Protein AF-A0A124GTG0-F1 (afdb_monomer_lite)

Structure (mmCIF, N/CA/C/O backbone):
data_AF-A0A124GTG0-F1
#
_entry.id   AF-A0A124GTG0-F1
#
loop_
_atom_site.group_PDB
_atom_site.id
_atom_site.type_symbol
_atom_site.label_atom_id
_atom_site.label_alt_id
_atom_site.label_comp_id
_atom_site.label_asym_id
_atom_site.label_entity_id
_atom_site.label_seq_id
_atom_site.pdbx_PDB_ins_code
_atom_site.Cartn_x
_atom_site.Cartn_y
_atom_site.Cartn_z
_atom_site.occupancy
_atom_site.B_iso_or_equiv
_atom_site.auth_seq_id
_atom_site.auth_comp_id
_atom_site.auth_asym_id
_atom_site.auth_atom_id
_atom_site.pdbx_PDB_model_num
ATOM 1 N N . MET A 1 1 ? -17.519 -3.595 3.533 1.00 86.56 1 MET A N 1
ATOM 2 C CA . MET A 1 1 ? -16.579 -2.510 3.177 1.00 86.56 1 MET A CA 1
ATOM 3 C C . MET A 1 1 ? -15.252 -3.029 2.624 1.00 86.56 1 MET A C 1
ATOM 5 O O . MET A 1 1 ? -14.618 -2.280 1.910 1.00 86.56 1 MET A O 1
ATOM 9 N N . THR A 1 2 ? -14.838 -4.274 2.900 1.00 95.25 2 THR A N 1
ATOM 10 C CA . THR A 1 2 ? -13.511 -4.819 2.527 1.00 95.25 2 THR A CA 1
ATOM 11 C C . THR A 1 2 ? -13.528 -5.798 1.346 1.00 95.25 2 THR A C 1
ATOM 13 O O . THR A 1 2 ? -12.495 -6.363 0.996 1.00 95.25 2 THR A O 1
ATOM 16 N N . LEU A 1 3 ? -14.691 -6.026 0.726 1.00 96.75 3 LEU A N 1
ATOM 17 C CA . LEU A 1 3 ? -14.855 -7.013 -0.346 1.00 96.75 3 LEU A CA 1
ATOM 18 C C . LEU A 1 3 ? -13.928 -6.708 -1.531 1.00 96.75 3 LEU A C 1
ATOM 20 O O . LEU A 1 3 ? -13.188 -7.581 -1.974 1.00 96.75 3 LEU A O 1
ATOM 24 N N . GLU A 1 4 ? -13.957 -5.469 -2.013 1.00 97.81 4 GLU A N 1
ATOM 25 C CA . GLU A 1 4 ? -13.182 -5.011 -3.167 1.00 97.81 4 GLU A CA 1
ATOM 26 C C . GLU A 1 4 ? -11.674 -5.065 -2.879 1.00 97.81 4 GLU A C 1
ATOM 28 O O . GLU A 1 4 ? -10.898 -5.511 -3.721 1.00 97.81 4 GLU A O 1
ATOM 33 N N . TYR A 1 5 ? -11.271 -4.738 -1.644 1.00 98.00 5 TYR A N 1
ATOM 34 C CA . TYR A 1 5 ? -9.896 -4.906 -1.169 1.00 98.00 5 TYR A CA 1
ATOM 35 C C . TYR A 1 5 ? -9.425 -6.366 -1.287 1.00 98.00 5 TYR A C 1
ATOM 37 O O . TYR A 1 5 ? -8.396 -6.647 -1.904 1.00 98.00 5 TYR A O 1
ATOM 45 N N . HIS A 1 6 ? -10.193 -7.320 -0.748 1.00 97.94 6 HIS A N 1
ATOM 46 C CA . HIS A 1 6 ? -9.829 -8.737 -0.826 1.00 97.94 6 HIS A CA 1
ATOM 47 C C . HIS A 1 6 ? -9.870 -9.277 -2.260 1.00 97.94 6 HIS A C 1
ATOM 49 O O . HIS A 1 6 ? -9.056 -10.126 -2.624 1.00 97.94 6 HIS A O 1
ATOM 55 N N . LEU A 1 7 ? -10.784 -8.780 -3.093 1.00 97.69 7 LEU A N 1
ATOM 56 C CA . LEU A 1 7 ? -10.855 -9.138 -4.506 1.00 97.69 7 LEU A CA 1
ATOM 57 C C . LEU A 1 7 ? -9.580 -8.683 -5.242 1.00 97.69 7 LEU A C 1
ATOM 59 O O . LEU A 1 7 ? -8.976 -9.483 -5.959 1.00 97.69 7 LEU A O 1
ATOM 63 N N . ALA A 1 8 ? -9.118 -7.451 -5.012 1.00 97.56 8 ALA A N 1
ATOM 64 C CA . ALA A 1 8 ? -7.869 -6.933 -5.574 1.00 97.56 8 ALA A CA 1
ATOM 65 C C . ALA A 1 8 ? -6.637 -7.734 -5.108 1.00 97.56 8 ALA A C 1
ATOM 67 O O . ALA A 1 8 ? -5.774 -8.095 -5.913 1.00 97.56 8 ALA A O 1
ATOM 68 N N . GLU A 1 9 ? -6.579 -8.082 -3.822 1.00 97.19 9 GLU A N 1
ATOM 69 C CA . GLU A 1 9 ? -5.558 -8.959 -3.237 1.00 97.19 9 GLU A CA 1
ATOM 70 C C . GLU A 1 9 ? -5.523 -10.347 -3.902 1.00 97.19 9 GLU A C 1
ATOM 72 O O . GLU A 1 9 ? -4.453 -10.911 -4.157 1.00 97.19 9 GLU A O 1
ATOM 77 N N . LEU A 1 10 ? -6.687 -10.925 -4.198 1.00 96.69 10 LEU A N 1
ATOM 78 C CA . LEU A 1 10 ? -6.775 -12.206 -4.896 1.00 96.69 10 LEU A CA 1
ATOM 79 C C . LEU A 1 10 ? -6.325 -12.085 -6.352 1.00 96.69 10 LEU A C 1
ATOM 81 O O . LEU A 1 10 ? -5.540 -12.920 -6.801 1.00 96.69 10 LEU A O 1
ATOM 85 N N . LEU A 1 11 ? -6.756 -11.041 -7.068 1.00 96.31 11 LEU A N 1
ATOM 86 C CA . LEU A 1 11 ? -6.358 -10.792 -8.458 1.00 96.31 11 LEU A CA 1
ATOM 87 C C . LEU A 1 11 ? -4.840 -10.709 -8.611 1.00 96.31 11 LEU A C 1
ATOM 89 O O . LEU A 1 11 ? -4.279 -11.324 -9.516 1.00 96.31 11 LEU A O 1
ATOM 93 N N . GLN A 1 12 ? -4.157 -10.028 -7.692 1.00 94.38 12 GLN A N 1
ATOM 94 C CA . GLN A 1 12 ? -2.699 -9.915 -7.717 1.00 94.38 12 GLN A CA 1
ATOM 95 C C . GLN A 1 12 ? -1.973 -11.259 -7.636 1.00 94.38 12 GLN A C 1
ATOM 97 O O . GLN A 1 12 ? -0.896 -11.399 -8.220 1.00 94.38 12 GLN A O 1
ATOM 102 N N . ARG A 1 13 ? -2.559 -12.253 -6.961 1.00 94.50 13 ARG A N 1
ATOM 103 C CA . ARG A 1 13 ? -1.982 -13.596 -6.808 1.00 94.50 13 ARG A CA 1
ATOM 104 C C . ARG A 1 13 ? -2.237 -14.501 -8.017 1.00 94.50 13 ARG A C 1
ATOM 106 O O . ARG A 1 13 ? -1.637 -15.571 -8.106 1.00 94.50 13 ARG A O 1
ATOM 113 N N . VAL A 1 14 ? -3.099 -14.098 -8.954 1.00 94.19 14 VAL A N 1
ATOM 114 C CA . VAL A 1 14 ? -3.397 -14.901 -10.146 1.00 94.19 14 VAL A CA 1
ATOM 115 C C . VAL A 1 14 ? -2.248 -14.805 -11.152 1.00 94.19 14 VAL A C 1
ATOM 117 O O . VAL A 1 14 ? -1.875 -13.724 -11.613 1.00 94.19 14 VAL A O 1
ATOM 120 N N . SER A 1 15 ? -1.721 -15.966 -11.542 1.00 92.75 15 SER A N 1
ATOM 121 C CA . SER A 1 15 ? -0.775 -16.089 -12.650 1.00 92.75 15 SER A CA 1
ATOM 122 C C . SER A 1 15 ? -1.543 -16.239 -13.964 1.00 92.75 15 SER A C 1
ATOM 124 O O . SER A 1 15 ? -2.258 -17.221 -14.163 1.00 92.75 15 SER A O 1
ATOM 126 N N . THR A 1 16 ? -1.429 -15.250 -14.851 1.00 91.94 16 THR A N 1
ATOM 127 C CA . THR A 1 16 ? -2.060 -15.261 -16.179 1.00 91.94 16 THR A CA 1
ATOM 128 C C . THR A 1 16 ? -1.073 -14.778 -17.243 1.00 91.94 16 THR A C 1
ATOM 130 O O . THR A 1 16 ? -0.172 -13.998 -16.925 1.00 91.94 16 THR A O 1
ATOM 133 N N . PRO A 1 17 ? -1.227 -15.211 -18.510 1.00 89.56 17 PRO A N 1
ATOM 134 C CA . PRO A 1 17 ? -0.408 -14.698 -19.606 1.00 89.56 17 PRO A CA 1
ATOM 135 C C . PRO A 1 17 ? -0.663 -13.205 -19.864 1.00 89.56 17 PRO A C 1
ATOM 137 O O . PRO A 1 17 ? 0.260 -12.474 -20.217 1.00 89.56 17 PRO A O 1
ATOM 140 N N . ASP A 1 18 ? -1.895 -12.734 -19.647 1.00 92.12 18 ASP A N 1
ATOM 141 C CA . ASP A 1 18 ? -2.258 -11.323 -19.781 1.00 92.12 18 ASP A CA 1
ATOM 142 C C . ASP A 1 18 ? -2.217 -10.598 -18.430 1.00 92.12 18 ASP A C 1
ATOM 144 O O . ASP A 1 18 ? -3.231 -10.149 -17.889 1.00 92.12 18 ASP A O 1
ATOM 148 N N . ARG A 1 19 ? -1.005 -10.495 -17.872 1.00 93.62 19 ARG A N 1
ATOM 149 C CA . ARG A 1 19 ? -0.776 -9.844 -16.576 1.00 93.62 19 ARG A CA 1
ATOM 150 C C . ARG A 1 19 ? -1.292 -8.404 -16.552 1.00 93.62 19 ARG A C 1
ATOM 152 O O . ARG A 1 19 ? -1.880 -8.000 -15.558 1.00 93.62 19 ARG A O 1
ATOM 159 N N . GLU A 1 20 ? -1.135 -7.657 -17.645 1.00 93.44 20 GLU A N 1
ATOM 160 C CA . GLU A 1 20 ? -1.567 -6.256 -17.740 1.00 93.44 20 GLU A CA 1
ATOM 161 C C . GLU A 1 20 ? -3.067 -6.086 -17.451 1.00 93.44 20 GLU A C 1
ATOM 163 O O . GLU A 1 20 ? -3.448 -5.204 -16.682 1.00 93.44 20 GLU A O 1
ATOM 168 N N . ALA A 1 21 ? -3.919 -6.948 -18.017 1.00 94.44 21 ALA A N 1
ATOM 169 C CA . ALA A 1 21 ? -5.360 -6.898 -17.780 1.00 94.44 21 ALA A CA 1
ATOM 170 C C . ALA A 1 21 ? -5.718 -7.181 -16.311 1.00 94.44 21 ALA A C 1
ATOM 172 O O . ALA A 1 21 ? -6.592 -6.524 -15.745 1.00 94.44 21 ALA A O 1
ATOM 173 N N . VAL A 1 22 ? -5.015 -8.123 -15.673 1.00 96.00 22 VAL A N 1
ATOM 174 C CA . VAL A 1 22 ? -5.213 -8.439 -14.250 1.00 96.00 22 VAL A CA 1
ATOM 175 C C . VAL A 1 22 ? -4.795 -7.272 -13.355 1.00 96.00 22 VAL A C 1
ATOM 177 O O . VAL A 1 22 ? -5.522 -6.953 -12.417 1.00 96.00 22 VAL A O 1
ATOM 180 N N . LEU A 1 23 ? -3.678 -6.601 -13.659 1.00 95.19 23 LEU A N 1
ATOM 181 C CA . LEU A 1 23 ? -3.227 -5.421 -12.911 1.00 95.19 23 LEU A CA 1
ATOM 182 C C . LEU A 1 23 ? -4.232 -4.272 -13.002 1.00 95.19 23 LEU A C 1
ATOM 184 O O . LEU A 1 23 ? -4.578 -3.691 -11.979 1.00 95.19 23 LEU A O 1
ATOM 188 N N . LYS A 1 24 ? -4.748 -3.979 -14.204 1.00 95.69 24 LYS A N 1
ATOM 189 C CA . LYS A 1 24 ? -5.781 -2.947 -14.397 1.00 95.69 24 LYS A CA 1
ATOM 190 C C . LYS A 1 24 ? -7.038 -3.255 -13.592 1.00 95.69 24 LYS A C 1
ATOM 192 O O . LYS A 1 24 ? -7.542 -2.390 -12.888 1.00 95.69 24 LYS A O 1
ATOM 197 N N . ARG A 1 25 ? -7.487 -4.511 -13.613 1.00 96.94 25 ARG A N 1
ATOM 198 C CA . ARG A 1 25 ? -8.640 -4.939 -12.818 1.00 96.94 25 ARG A CA 1
ATOM 199 C C . ARG A 1 25 ? -8.382 -4.835 -11.311 1.00 96.94 25 ARG A C 1
ATOM 201 O O . ARG A 1 25 ? -9.277 -4.447 -10.575 1.00 96.94 25 ARG A O 1
ATOM 208 N N . ALA A 1 26 ? -7.180 -5.169 -10.840 1.00 97.31 26 ALA A N 1
ATOM 209 C CA . ALA A 1 26 ? -6.825 -5.004 -9.431 1.00 97.31 26 ALA A CA 1
ATOM 210 C C . ALA A 1 26 ? -6.830 -3.522 -9.012 1.00 97.31 26 ALA A C 1
ATOM 212 O O . ALA A 1 26 ? -7.325 -3.206 -7.933 1.00 97.31 26 ALA A O 1
ATOM 213 N N . LEU A 1 27 ? -6.344 -2.619 -9.876 1.00 96.94 27 LEU A N 1
ATOM 214 C CA . LEU A 1 27 ? -6.416 -1.171 -9.654 1.00 96.94 27 LEU A CA 1
ATOM 215 C C . LEU A 1 27 ? -7.868 -0.687 -9.533 1.00 96.94 27 LEU A C 1
ATOM 217 O O . LEU A 1 27 ? -8.188 -0.010 -8.563 1.00 96.94 27 LEU A O 1
ATOM 221 N N . GLU A 1 28 ? -8.750 -1.088 -10.455 1.00 97.25 28 GLU A N 1
ATOM 222 C CA . GLU A 1 28 ? -10.177 -0.724 -10.416 1.00 97.25 28 GLU A CA 1
ATOM 223 C C . GLU A 1 28 ? -10.863 -1.171 -9.113 1.00 97.25 28 GLU A C 1
ATOM 225 O O . GLU A 1 28 ? -11.720 -0.475 -8.574 1.00 97.25 28 GLU A O 1
ATOM 230 N N . GLU A 1 29 ? -10.509 -2.343 -8.589 1.00 98.12 29 GLU A N 1
ATOM 231 C CA . GLU A 1 29 ? -11.094 -2.867 -7.350 1.00 98.12 29 GLU A CA 1
ATOM 232 C C . GLU A 1 29 ? -10.556 -2.127 -6.115 1.00 98.12 29 GLU A C 1
ATOM 234 O O . GLU A 1 29 ? -11.328 -1.765 -5.226 1.00 98.12 29 GLU A O 1
ATOM 239 N N . TYR A 1 30 ? -9.266 -1.781 -6.088 1.00 98.00 30 TYR A N 1
ATOM 240 C CA . TYR A 1 30 ? -8.736 -0.887 -5.056 1.00 98.00 30 TYR A CA 1
ATOM 241 C C . TYR A 1 30 ? -9.342 0.519 -5.113 1.00 98.00 30 TYR A C 1
ATOM 243 O O . TYR A 1 30 ? -9.610 1.112 -4.069 1.00 98.00 30 TYR A O 1
ATOM 251 N N . GLU A 1 31 ? -9.614 1.042 -6.305 1.00 96.94 31 GLU A N 1
ATOM 252 C CA . GLU A 1 31 ? -10.288 2.327 -6.480 1.00 96.94 31 GLU A CA 1
ATOM 253 C C . GLU A 1 31 ? -11.712 2.288 -5.911 1.00 96.94 31 GLU A C 1
ATOM 255 O O . GLU A 1 31 ? -12.074 3.146 -5.107 1.00 96.94 31 GLU A O 1
ATOM 260 N N . LYS A 1 32 ? -12.497 1.250 -6.233 1.00 97.88 32 LYS A N 1
ATOM 261 C CA . LYS A 1 32 ? -13.836 1.044 -5.648 1.00 97.88 32 LYS A CA 1
ATOM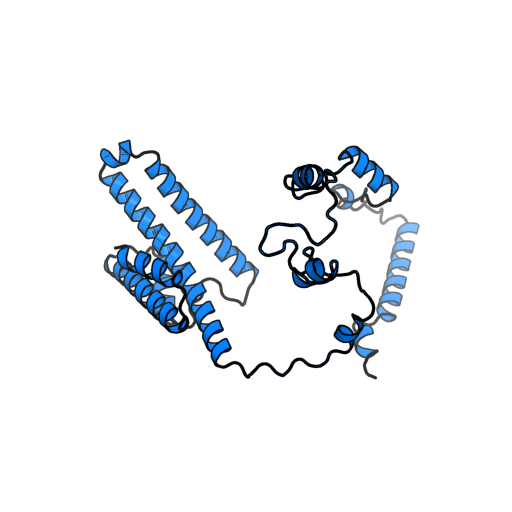 262 C C . LYS A 1 32 ? -13.794 0.946 -4.126 1.00 97.88 32 LYS A C 1
ATOM 264 O O . LYS A 1 32 ? -14.678 1.484 -3.458 1.00 97.88 32 LYS A O 1
ATOM 269 N N . TYR A 1 33 ? -12.782 0.272 -3.578 1.00 98.31 33 TYR A N 1
ATOM 270 C CA . TYR A 1 33 ? -12.574 0.193 -2.135 1.00 98.31 33 TYR A CA 1
ATOM 271 C C . TYR A 1 33 ? -12.358 1.584 -1.519 1.00 98.31 33 TYR A C 1
ATOM 273 O O . TYR A 1 33 ? -13.064 1.948 -0.578 1.00 98.31 33 TYR A O 1
ATOM 281 N N . LEU A 1 34 ? -11.438 2.381 -2.072 1.00 98.00 34 LEU A N 1
ATOM 282 C CA . LEU A 1 34 ? -11.129 3.720 -1.562 1.00 98.00 34 LEU A CA 1
ATOM 283 C C . LEU A 1 34 ? -12.290 4.706 -1.742 1.00 98.00 34 LEU A C 1
ATOM 285 O O . LEU A 1 34 ? -12.598 5.433 -0.800 1.00 98.00 34 LEU A O 1
ATOM 289 N N . MET A 1 35 ? -12.979 4.684 -2.889 1.00 97.12 35 MET A N 1
ATOM 290 C CA . MET A 1 35 ? -14.188 5.488 -3.115 1.00 97.12 35 MET A CA 1
ATOM 291 C C . MET A 1 35 ? -15.244 5.198 -2.052 1.00 97.12 35 MET A C 1
ATOM 293 O O . MET A 1 35 ? -15.768 6.117 -1.429 1.00 97.12 35 MET A O 1
ATOM 297 N N . ARG A 1 36 ? -15.502 3.916 -1.770 1.00 97.50 36 ARG A N 1
ATOM 298 C CA . ARG A 1 36 ? -16.459 3.527 -0.733 1.00 97.50 36 ARG A CA 1
ATOM 299 C C . ARG A 1 36 ? -16.024 4.000 0.657 1.00 97.50 36 ARG A C 1
ATOM 301 O O . ARG A 1 36 ? -16.870 4.337 1.475 1.00 97.50 36 ARG A O 1
ATOM 308 N N . LEU A 1 37 ? -14.731 4.027 0.970 1.00 97.31 37 LEU A N 1
ATOM 309 C CA . LEU A 1 37 ? -14.274 4.584 2.246 1.00 97.31 37 LEU A CA 1
ATOM 310 C C . LEU A 1 37 ? -14.423 6.107 2.321 1.00 97.31 37 LEU A C 1
ATOM 312 O O . LEU A 1 37 ? -14.773 6.614 3.388 1.00 97.31 37 LEU A O 1
ATOM 316 N N . ASP A 1 38 ? -14.186 6.826 1.222 1.00 96.94 38 ASP A N 1
ATOM 317 C CA . ASP A 1 38 ? -14.375 8.280 1.159 1.00 96.94 38 ASP A CA 1
ATOM 318 C C . ASP A 1 38 ? -15.858 8.665 1.283 1.00 96.94 38 ASP A C 1
ATOM 320 O O . ASP A 1 38 ? -16.196 9.539 2.078 1.00 96.94 38 ASP A O 1
ATOM 324 N N . GLU A 1 39 ? -16.757 7.942 0.604 1.00 96.81 39 GLU A N 1
ATOM 325 C CA . GLU A 1 39 ? -18.216 8.129 0.696 1.00 96.81 39 GLU A CA 1
ATOM 326 C C . GLU A 1 39 ? -18.732 8.032 2.140 1.00 96.81 39 GLU A C 1
ATOM 328 O O . GLU A 1 39 ? -19.619 8.782 2.549 1.00 96.81 39 GLU A O 1
ATOM 333 N N . TYR A 1 40 ? -18.154 7.126 2.930 1.00 96.31 40 TYR A N 1
ATOM 334 C CA . TYR A 1 40 ? -18.494 6.938 4.342 1.00 96.31 40 TYR A CA 1
ATOM 335 C C . TYR A 1 40 ? -17.654 7.800 5.297 1.00 96.31 40 TYR A C 1
ATOM 337 O O . TYR A 1 40 ? -17.799 7.670 6.514 1.00 96.31 40 TYR A O 1
ATOM 345 N N . LEU A 1 41 ? -16.791 8.679 4.773 1.00 96.19 41 LEU A N 1
ATOM 346 C CA . LEU A 1 41 ? -15.901 9.557 5.540 1.00 96.19 41 LEU A CA 1
ATOM 347 C C . LEU A 1 41 ? -14.983 8.788 6.508 1.00 96.19 41 LEU A C 1
ATOM 349 O O . LEU A 1 41 ? -14.692 9.248 7.613 1.00 96.19 41 LEU A O 1
ATOM 353 N N . LEU A 1 42 ? -14.539 7.599 6.094 1.00 95.81 42 LEU A N 1
ATOM 354 C CA . LEU A 1 42 ? -13.678 6.713 6.885 1.00 95.81 42 LEU A CA 1
ATOM 355 C C . LEU A 1 42 ? -12.185 6.898 6.585 1.00 95.81 42 LEU A C 1
ATOM 357 O O . LEU A 1 42 ? -11.350 6.368 7.319 1.00 95.81 42 LEU A O 1
ATOM 361 N N . LEU A 1 43 ? -11.835 7.648 5.536 1.00 95.88 43 LEU A N 1
ATOM 362 C CA . LEU A 1 43 ? -10.447 7.991 5.238 1.00 95.88 43 LEU A CA 1
ATOM 363 C C . LEU A 1 43 ? -9.911 9.006 6.252 1.00 95.88 43 LEU A C 1
ATOM 365 O O . LEU A 1 43 ? -10.542 10.026 6.539 1.00 95.88 43 LEU A O 1
ATOM 369 N N . SER A 1 44 ? -8.705 8.753 6.766 1.00 93.88 44 SER A N 1
ATOM 370 C CA . SER A 1 44 ? -8.002 9.732 7.594 1.00 93.88 44 SER A CA 1
ATOM 371 C C . SER A 1 44 ? -7.651 10.980 6.774 1.00 93.88 44 SER A C 1
ATOM 373 O O . SER A 1 44 ? -7.578 10.942 5.547 1.00 93.88 44 SER A O 1
ATOM 375 N N . GLY A 1 45 ? -7.369 12.108 7.433 1.00 93.12 45 GLY A N 1
ATOM 376 C CA . GLY A 1 45 ? -6.988 13.334 6.719 1.00 93.12 45 GLY A CA 1
ATOM 377 C C . GLY A 1 45 ? -5.711 13.192 5.874 1.00 93.12 45 GLY A C 1
ATOM 378 O O . GLY A 1 45 ? -5.561 13.891 4.873 1.00 93.12 45 GLY A O 1
ATOM 379 N N . GLY A 1 46 ? -4.798 12.292 6.258 1.00 92.94 46 GLY A N 1
ATOM 380 C CA . GLY A 1 46 ? -3.619 11.949 5.459 1.00 92.94 46 GLY A CA 1
ATOM 381 C C . GLY A 1 46 ? -3.983 11.079 4.258 1.00 92.94 46 GLY A C 1
ATOM 382 O O . GLY A 1 46 ? -3.597 11.393 3.135 1.00 92.94 46 GLY A O 1
ATOM 383 N N . ASP A 1 47 ? -4.786 10.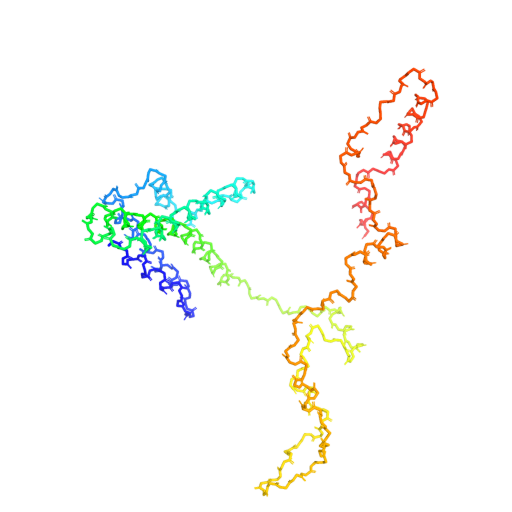041 4.484 1.00 95.31 47 ASP A N 1
ATOM 384 C CA . ASP A 1 47 ? -5.219 9.108 3.439 1.00 95.31 47 ASP A CA 1
ATOM 385 C C . ASP A 1 47 ? -6.099 9.778 2.387 1.00 95.31 47 ASP A C 1
ATOM 387 O O . ASP A 1 47 ? -5.955 9.511 1.198 1.00 95.31 47 ASP A O 1
ATOM 391 N N . LYS A 1 48 ? -6.945 10.723 2.799 1.00 96.50 48 LYS A N 1
ATOM 392 C CA . LYS A 1 48 ? -7.764 11.508 1.879 1.00 96.50 48 LYS A CA 1
ATOM 393 C C . LYS A 1 48 ? -6.913 12.323 0.905 1.00 96.50 48 LYS A C 1
ATOM 395 O O . LYS A 1 48 ? -7.182 12.319 -0.288 1.00 96.50 48 LYS A O 1
ATOM 400 N N . LYS A 1 49 ? -5.834 12.952 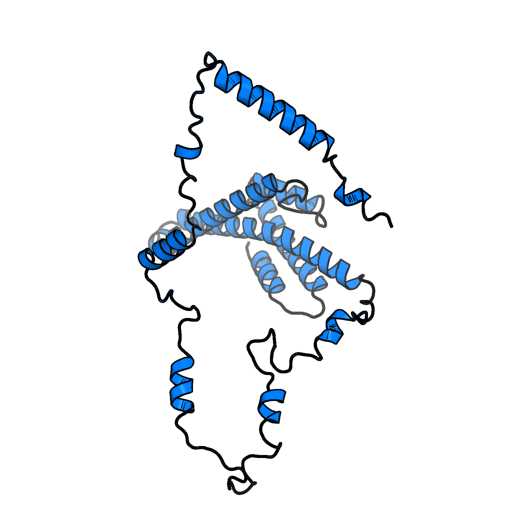1.382 1.00 96.12 49 LYS A N 1
ATOM 401 C CA . LYS A 1 49 ? -4.900 13.686 0.509 1.00 96.12 49 LYS A CA 1
ATOM 402 C C . LYS A 1 49 ? -4.211 12.765 -0.493 1.00 96.12 49 LYS A C 1
ATOM 404 O O . LYS A 1 49 ? -4.017 13.152 -1.639 1.00 96.12 49 LYS A O 1
ATOM 409 N N . LEU A 1 50 ? -3.836 11.555 -0.077 1.00 95.75 50 LEU A N 1
ATOM 410 C CA . LEU A 1 50 ? -3.261 10.562 -0.991 1.00 95.75 50 LEU A CA 1
ATOM 411 C C . LEU A 1 50 ? -4.285 10.107 -2.023 1.00 95.75 50 LEU A C 1
ATOM 413 O O . LEU A 1 50 ? -3.940 9.947 -3.188 1.00 95.75 50 LEU A O 1
ATOM 417 N N . PHE A 1 51 ? -5.533 9.911 -1.599 1.00 97.25 51 PHE A N 1
ATOM 418 C CA . PHE A 1 51 ? -6.618 9.537 -2.490 1.00 97.25 51 PHE A CA 1
ATOM 419 C C . PHE A 1 51 ? -6.897 10.636 -3.520 1.00 97.25 51 PHE A C 1
ATOM 421 O O . PHE A 1 51 ? -6.966 10.347 -4.708 1.00 97.25 51 PHE A O 1
ATOM 428 N N . GLU A 1 52 ? -6.936 11.903 -3.105 1.00 96.62 52 GLU A N 1
ATOM 429 C CA . GLU A 1 52 ? -7.049 13.057 -4.005 1.00 96.62 52 GLU A CA 1
ATOM 430 C C . GLU A 1 52 ? -5.867 13.139 -4.989 1.00 96.62 52 GLU A C 1
ATOM 432 O O . GLU A 1 52 ? -6.065 13.368 -6.182 1.00 96.62 52 GLU A O 1
ATOM 437 N N . GLN A 1 53 ? -4.636 12.901 -4.520 1.00 95.75 53 GLN A N 1
ATOM 438 C CA . GLN A 1 53 ? -3.447 12.841 -5.382 1.00 95.75 53 GLN A CA 1
ATOM 439 C C . GLN A 1 53 ? -3.524 11.698 -6.399 1.00 95.75 53 GLN A C 1
ATOM 441 O O . GLN A 1 53 ? -3.167 11.888 -7.563 1.00 95.75 53 GLN A O 1
ATOM 446 N N . TYR A 1 54 ? -3.995 10.527 -5.966 1.00 96.31 54 TYR A N 1
ATOM 447 C CA . TYR A 1 54 ? -4.213 9.373 -6.829 1.00 96.31 54 TYR A CA 1
ATOM 448 C C . TYR A 1 54 ? -5.280 9.671 -7.887 1.00 96.31 54 TYR A C 1
ATOM 450 O O . TYR A 1 54 ? -5.010 9.504 -9.070 1.00 96.31 54 TYR A O 1
ATOM 458 N N . MET A 1 55 ? -6.440 10.199 -7.488 1.00 95.75 55 MET A N 1
ATOM 459 C CA . MET A 1 55 ? -7.529 10.586 -8.393 1.00 95.75 55 MET A CA 1
ATOM 460 C C . MET A 1 55 ? -7.108 11.653 -9.407 1.00 95.75 55 MET A C 1
ATOM 462 O O . MET A 1 55 ? -7.548 11.620 -10.554 1.00 95.75 55 MET A O 1
ATOM 466 N N . ALA A 1 56 ? -6.232 12.581 -9.015 1.00 96.06 56 ALA A N 1
ATOM 467 C CA . ALA A 1 56 ? -5.710 13.588 -9.929 1.00 96.06 56 ALA A CA 1
ATOM 468 C C . ALA A 1 56 ? -4.814 12.982 -11.021 1.00 96.06 56 ALA A C 1
ATOM 470 O O . ALA A 1 56 ? -4.888 13.414 -12.169 1.00 96.06 56 ALA A O 1
ATOM 471 N N . ASN A 1 57 ? -3.963 12.003 -10.682 1.00 94.38 57 ASN A N 1
ATOM 472 C CA . ASN A 1 57 ? -3.056 11.359 -11.638 1.00 94.38 57 ASN A CA 1
ATOM 473 C C . ASN A 1 57 ? -2.874 9.851 -11.351 1.00 94.38 57 ASN A C 1
ATOM 475 O O . ASN A 1 57 ? -1.830 9.447 -10.823 1.00 94.38 57 ASN A O 1
ATOM 479 N N . PRO A 1 58 ? -3.826 8.988 -11.758 1.00 93.38 58 PRO A N 1
ATOM 480 C CA . PRO A 1 58 ? -3.793 7.565 -11.407 1.00 93.38 58 PRO A CA 1
ATOM 481 C C . PRO A 1 58 ? -2.597 6.808 -11.995 1.00 93.38 58 PRO A C 1
ATOM 483 O O . PRO A 1 58 ? -2.107 5.854 -11.403 1.00 93.38 58 PRO A O 1
ATOM 486 N N . THR A 1 59 ? -2.098 7.228 -13.160 1.00 92.12 59 THR A N 1
ATOM 487 C CA . THR A 1 59 ? -1.013 6.538 -13.880 1.00 92.12 59 THR A CA 1
ATOM 488 C C . THR A 1 59 ? 0.386 6.882 -13.379 1.00 92.12 59 THR A C 1
ATOM 490 O O . THR A 1 59 ? 1.341 6.204 -13.744 1.00 92.12 59 THR A O 1
ATOM 493 N N . SER A 1 60 ? 0.532 7.954 -12.599 1.00 92.38 60 SER A N 1
ATOM 494 C CA . SER A 1 60 ? 1.822 8.428 -12.080 1.00 92.38 60 SER A CA 1
ATOM 495 C C . SER A 1 60 ? 1.827 8.568 -10.562 1.00 92.38 60 SER A C 1
ATOM 497 O O . SER A 1 60 ? 2.715 9.220 -10.010 1.00 92.38 60 SER A O 1
ATOM 499 N N . PHE A 1 61 ? 0.821 8.014 -9.884 1.00 9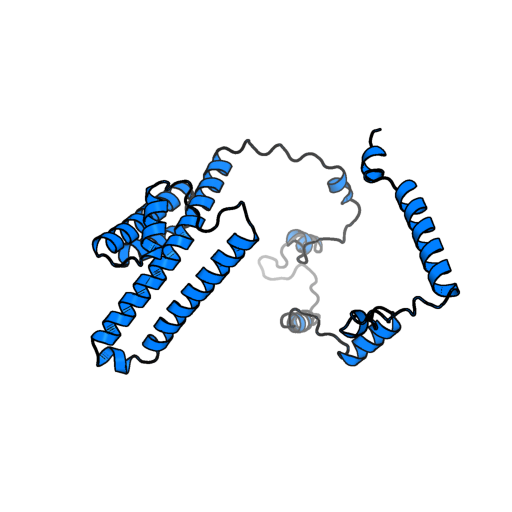4.75 61 PHE A N 1
ATOM 500 C CA . PHE A 1 61 ? 0.771 8.028 -8.434 1.00 94.75 61 PHE A CA 1
ATOM 501 C C . PHE A 1 61 ? 1.974 7.278 -7.867 1.00 94.75 61 PHE A C 1
ATOM 503 O O . PHE A 1 61 ? 2.320 6.185 -8.314 1.00 94.75 61 PHE A O 1
ATOM 510 N N . THR A 1 62 ? 2.611 7.887 -6.874 1.00 92.88 62 THR A N 1
ATOM 511 C CA . THR A 1 62 ? 3.677 7.255 -6.114 1.00 92.88 62 THR A CA 1
ATOM 512 C C . THR A 1 62 ? 3.656 7.755 -4.685 1.00 92.88 62 THR A C 1
ATOM 514 O O . THR A 1 62 ? 3.411 8.934 -4.426 1.00 92.88 62 THR A O 1
ATOM 517 N N . LEU A 1 63 ? 3.941 6.858 -3.745 1.00 92.12 63 LEU A N 1
ATOM 518 C CA . LEU A 1 63 ? 4.045 7.218 -2.337 1.00 92.12 63 LEU A CA 1
ATOM 519 C C . LEU A 1 63 ? 5.360 7.924 -2.012 1.00 92.12 63 LEU A C 1
ATOM 521 O O . LEU A 1 63 ? 5.418 8.703 -1.064 1.00 92.12 63 LEU A O 1
ATOM 525 N N . ALA A 1 64 ? 6.425 7.626 -2.758 1.00 88.44 64 ALA A N 1
ATOM 526 C CA . ALA A 1 64 ? 7.776 8.050 -2.425 1.00 88.44 64 ALA A CA 1
ATOM 527 C C . ALA A 1 64 ? 8.510 8.539 -3.690 1.00 88.44 64 ALA A C 1
ATOM 529 O O . ALA A 1 64 ? 9.078 7.714 -4.419 1.00 88.44 64 ALA A O 1
ATOM 530 N N . PRO A 1 65 ? 8.540 9.863 -3.951 1.00 83.75 65 PRO A N 1
ATOM 531 C CA . PRO A 1 65 ? 9.067 10.419 -5.196 1.00 83.75 65 PRO A CA 1
ATOM 532 C C . PRO A 1 65 ? 10.538 10.053 -5.397 1.00 83.75 65 PRO A C 1
ATOM 534 O O . PRO A 1 65 ? 11.328 10.089 -4.459 1.00 83.75 65 PRO A O 1
ATOM 537 N N . ALA A 1 66 ? 10.931 9.724 -6.629 1.00 82.31 66 ALA A N 1
ATOM 538 C CA . ALA A 1 66 ? 12.259 9.181 -6.936 1.00 82.31 66 ALA A CA 1
ATOM 539 C C . ALA A 1 66 ? 13.433 10.158 -6.709 1.00 82.31 66 ALA A C 1
ATOM 541 O O . ALA A 1 66 ? 14.577 9.711 -6.652 1.00 82.31 66 ALA A O 1
ATOM 542 N N . ASN A 1 67 ? 13.154 11.456 -6.565 1.00 88.00 67 ASN A N 1
ATOM 543 C CA . ASN A 1 67 ? 14.153 12.526 -6.618 1.00 88.00 67 ASN A CA 1
ATOM 544 C C . ASN A 1 67 ? 15.032 12.636 -5.361 1.00 88.00 67 ASN A C 1
ATOM 546 O O . ASN A 1 67 ? 16.141 13.151 -5.460 1.00 88.00 67 ASN A O 1
ATOM 550 N N . ASP A 1 68 ? 14.567 12.159 -4.202 1.00 91.50 68 ASP A N 1
ATOM 551 C CA . ASP A 1 68 ? 15.313 12.248 -2.941 1.00 91.50 68 ASP A CA 1
ATOM 552 C C . ASP A 1 68 ? 15.317 10.911 -2.189 1.00 91.50 68 ASP A C 1
ATOM 554 O O . ASP A 1 68 ? 14.296 10.436 -1.691 1.00 91.50 68 ASP A O 1
ATOM 558 N N . ALA A 1 69 ? 16.493 10.293 -2.082 1.00 91.88 69 ALA A N 1
ATOM 559 C CA . ALA A 1 69 ? 16.658 9.018 -1.395 1.00 91.88 69 ALA A CA 1
ATOM 560 C C . ALA A 1 69 ? 16.401 9.107 0.120 1.00 91.88 69 ALA A C 1
ATOM 562 O O . ALA A 1 69 ? 15.892 8.139 0.696 1.00 91.88 69 ALA A O 1
ATOM 563 N N . ALA A 1 70 ? 16.727 10.237 0.760 1.00 92.56 70 ALA A N 1
ATOM 564 C CA . ALA A 1 70 ? 16.526 10.423 2.195 1.00 92.56 70 ALA A CA 1
ATOM 565 C C . ALA A 1 70 ? 15.030 10.517 2.512 1.00 92.56 70 ALA A C 1
ATOM 567 O O . ALA A 1 70 ? 14.521 9.688 3.270 1.00 92.56 70 ALA A O 1
ATOM 568 N N . ALA A 1 71 ? 14.304 11.408 1.827 1.00 90.88 71 ALA A N 1
ATOM 569 C CA . ALA A 1 71 ? 12.853 11.522 1.967 1.00 90.88 71 ALA A CA 1
ATOM 570 C 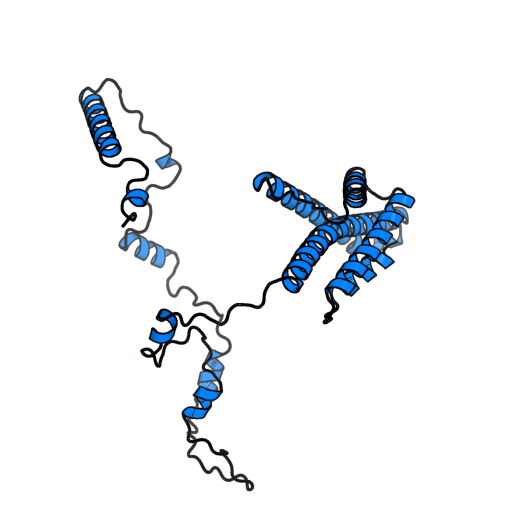C . ALA A 1 71 ? 12.130 10.200 1.660 1.00 90.88 71 ALA A C 1
ATOM 572 O O . ALA A 1 71 ? 11.237 9.787 2.399 1.00 90.88 71 ALA A O 1
ATOM 573 N N . ARG A 1 72 ? 12.542 9.461 0.618 1.00 90.38 72 ARG A N 1
ATOM 574 C CA . ARG A 1 72 ? 11.961 8.137 0.313 1.00 90.38 72 ARG A CA 1
ATOM 575 C C . ARG A 1 72 ? 12.149 7.142 1.450 1.00 90.38 72 ARG A C 1
ATOM 577 O O . ARG A 1 72 ? 11.238 6.365 1.742 1.00 90.38 72 ARG A O 1
ATOM 584 N N . ARG A 1 73 ? 13.336 7.120 2.062 1.00 92.75 73 ARG A N 1
ATOM 585 C CA . ARG A 1 73 ? 13.610 6.246 3.204 1.00 92.75 73 ARG A CA 1
ATOM 586 C C . ARG A 1 73 ? 12.730 6.630 4.385 1.00 92.75 73 ARG A C 1
ATOM 588 O O . ARG A 1 73 ? 12.150 5.738 4.993 1.00 92.75 73 ARG A O 1
ATOM 595 N N . GLU A 1 74 ? 12.614 7.916 4.685 1.00 94.25 74 GLU A N 1
ATOM 596 C CA . GLU A 1 74 ? 11.778 8.407 5.780 1.00 94.25 74 GLU A CA 1
ATOM 597 C C . GLU A 1 74 ? 10.311 8.030 5.581 1.00 94.25 74 GLU A C 1
ATOM 599 O O . GLU A 1 74 ? 9.740 7.411 6.474 1.00 94.25 74 GLU A O 1
ATOM 604 N N . ILE A 1 75 ? 9.747 8.264 4.390 1.00 92.38 75 ILE A N 1
ATOM 605 C CA . ILE A 1 75 ? 8.373 7.863 4.045 1.00 92.38 75 ILE A CA 1
ATOM 606 C C . ILE A 1 75 ? 8.177 6.353 4.230 1.00 92.38 75 ILE A C 1
ATOM 608 O O . ILE A 1 75 ? 7.181 5.911 4.795 1.00 92.38 75 ILE A O 1
ATOM 612 N N . LYS A 1 76 ? 9.128 5.524 3.788 1.00 92.06 76 LYS A N 1
ATOM 613 C CA . LYS A 1 76 ? 9.031 4.069 3.988 1.00 92.06 76 LYS A CA 1
ATOM 614 C C . LYS A 1 76 ? 9.089 3.684 5.463 1.00 92.06 76 LYS A C 1
ATOM 616 O O . LYS A 1 76 ? 8.370 2.783 5.885 1.00 92.06 76 LYS A O 1
ATOM 621 N N . VAL A 1 77 ? 9.940 4.344 6.247 1.00 95.38 77 VAL A N 1
ATOM 622 C CA . VAL A 1 77 ? 10.074 4.080 7.684 1.00 95.38 77 VAL A CA 1
ATOM 623 C C . VAL A 1 77 ? 8.813 4.497 8.435 1.00 95.38 77 VAL A C 1
ATOM 625 O O . VAL A 1 77 ? 8.365 3.739 9.293 1.00 95.38 77 VAL A O 1
ATOM 628 N N . THR A 1 78 ? 8.232 5.659 8.132 1.00 94.12 78 THR A N 1
ATOM 629 C CA . THR A 1 78 ? 6.988 6.112 8.771 1.00 94.12 78 THR A CA 1
ATOM 630 C C . THR A 1 78 ? 5.844 5.161 8.452 1.00 94.12 78 THR A C 1
ATOM 632 O O . THR A 1 78 ? 5.239 4.630 9.377 1.00 94.12 78 THR A O 1
ATOM 635 N N . ARG A 1 79 ? 5.650 4.818 7.175 1.00 93.38 79 ARG A N 1
ATOM 636 C CA . ARG A 1 79 ? 4.647 3.834 6.736 1.00 93.38 79 ARG A CA 1
ATOM 637 C C . ARG A 1 79 ? 4.825 2.475 7.400 1.00 93.38 79 ARG A C 1
ATOM 639 O O . ARG A 1 79 ? 3.875 1.884 7.895 1.00 93.38 79 ARG A O 1
ATOM 646 N N . PHE A 1 80 ? 6.057 1.978 7.469 1.00 95.50 80 PHE A N 1
ATOM 647 C CA . PHE A 1 80 ? 6.331 0.712 8.144 1.00 95.50 80 PHE A CA 1
ATOM 648 C C . PHE A 1 80 ? 5.979 0.762 9.639 1.00 95.50 80 PHE A C 1
ATOM 650 O O . PHE A 1 80 ? 5.458 -0.210 10.185 1.00 95.50 80 PHE A O 1
ATOM 657 N N . ARG A 1 81 ? 6.251 1.887 10.315 1.00 96.94 81 ARG A N 1
ATOM 658 C CA . ARG A 1 81 ? 5.875 2.084 11.723 1.00 96.94 81 ARG A CA 1
ATOM 659 C C . ARG A 1 81 ? 4.358 2.141 11.899 1.00 96.94 81 ARG A C 1
ATOM 661 O O . ARG A 1 81 ? 3.860 1.462 12.790 1.00 96.94 81 ARG A O 1
ATOM 668 N N . GLU A 1 82 ? 3.653 2.881 11.046 1.00 93.81 82 GLU A N 1
ATOM 669 C CA . GLU A 1 82 ? 2.184 2.963 11.037 1.00 93.81 82 GLU A CA 1
ATOM 670 C C . GLU A 1 82 ? 1.555 1.577 10.845 1.00 93.81 82 GLU A C 1
ATOM 672 O O . GLU A 1 82 ? 0.716 1.150 11.636 1.00 93.81 82 GLU A O 1
ATOM 677 N N . GLU A 1 83 ? 2.022 0.817 9.851 1.00 95.50 83 GLU A N 1
ATOM 678 C CA . GLU A 1 83 ? 1.545 -0.546 9.604 1.00 95.50 83 GLU A CA 1
ATOM 679 C C . GLU A 1 83 ? 1.804 -1.470 10.795 1.00 95.50 83 GLU A C 1
ATOM 681 O O . GLU A 1 83 ? 0.946 -2.273 11.169 1.00 95.50 83 GLU A O 1
ATOM 686 N N . LYS A 1 84 ? 2.990 -1.362 11.405 1.00 97.00 84 LYS A N 1
ATOM 687 C CA . LYS A 1 84 ? 3.349 -2.146 12.586 1.00 97.00 84 LYS A CA 1
ATOM 688 C C . LYS A 1 84 ? 2.430 -1.822 13.761 1.00 97.00 84 LYS A C 1
ATOM 690 O O . LYS A 1 84 ? 1.977 -2.746 14.428 1.00 97.00 84 LYS A O 1
ATOM 695 N N . GLU A 1 85 ? 2.144 -0.547 14.005 1.00 95.56 85 GLU A N 1
ATOM 696 C CA . GLU A 1 85 ? 1.240 -0.117 15.073 1.00 95.56 85 GLU A CA 1
ATOM 697 C C . GLU A 1 85 ? -0.184 -0.646 14.848 1.00 95.56 85 GLU A C 1
ATOM 699 O O . GLU A 1 85 ? -0.799 -1.178 15.772 1.00 95.56 85 GLU A O 1
ATOM 704 N N . LEU A 1 86 ? -0.696 -0.569 13.617 1.00 94.81 86 LEU A N 1
ATOM 705 C CA . LEU A 1 86 ? -2.018 -1.096 13.266 1.00 94.81 86 LEU A CA 1
ATOM 706 C C . LEU A 1 86 ? -2.101 -2.613 13.471 1.00 94.81 86 LEU A C 1
ATOM 708 O O . LEU A 1 86 ? -3.054 -3.103 14.076 1.00 94.81 86 LEU A O 1
ATOM 712 N N . LYS A 1 87 ? -1.073 -3.360 13.048 1.00 95.75 87 LYS A N 1
ATOM 713 C CA . LYS A 1 87 ? -0.996 -4.810 13.287 1.00 95.75 87 LYS A CA 1
ATOM 714 C C . LYS A 1 87 ? -0.940 -5.146 14.775 1.00 95.75 87 LYS A C 1
ATOM 716 O O . LYS A 1 87 ? -1.639 -6.055 15.204 1.00 95.75 87 LYS A O 1
ATOM 721 N N . GLN A 1 88 ? -0.171 -4.395 15.565 1.00 95.62 88 GLN A N 1
ATOM 722 C CA . GLN A 1 88 ? -0.113 -4.578 17.019 1.00 95.62 88 GLN A CA 1
ATOM 723 C C . GLN A 1 88 ? -1.465 -4.315 17.692 1.00 95.62 88 GLN A C 1
ATOM 725 O O . GLN A 1 88 ? -1.853 -5.059 18.591 1.00 95.62 88 GLN A O 1
ATOM 730 N N . LYS A 1 89 ? -2.211 -3.294 17.248 1.00 92.31 89 LYS A N 1
ATOM 731 C CA . LYS A 1 89 ? -3.573 -3.028 17.743 1.00 92.31 89 LYS A CA 1
ATOM 732 C C . LYS A 1 89 ? -4.517 -4.191 17.441 1.00 92.31 89 LYS A C 1
ATOM 734 O O . LYS A 1 89 ? -5.237 -4.629 18.332 1.00 92.31 89 LYS A O 1
ATOM 739 N N . LEU A 1 90 ? -4.492 -4.716 16.215 1.00 93.44 90 LEU A N 1
ATOM 740 C CA . LEU A 1 90 ? -5.306 -5.877 15.841 1.00 93.44 90 LEU A CA 1
ATOM 741 C C . LEU A 1 90 ? -4.919 -7.131 16.629 1.00 93.44 90 LEU A C 1
ATOM 743 O O . LEU A 1 90 ? -5.795 -7.859 17.087 1.00 93.44 90 LEU A O 1
ATOM 747 N N . GLU A 1 91 ? -3.622 -7.354 16.842 1.00 93.88 91 GLU A N 1
ATOM 748 C CA . GLU A 1 91 ? -3.128 -8.469 17.648 1.00 93.88 91 GLU A CA 1
ATOM 749 C C . GLU A 1 91 ? -3.630 -8.374 19.097 1.00 93.88 91 GLU A C 1
ATOM 751 O O . GLU A 1 91 ? -4.163 -9.351 19.623 1.00 93.88 91 GLU A O 1
ATOM 756 N N . TYR A 1 92 ? -3.562 -7.190 19.712 1.00 90.94 92 TYR A N 1
ATOM 757 C CA . TYR A 1 92 ? -4.099 -6.950 21.054 1.00 90.94 92 TYR A CA 1
ATOM 758 C C . TYR A 1 92 ? -5.589 -7.302 21.158 1.00 90.94 92 TYR A C 1
ATOM 760 O O . TYR A 1 92 ? -5.999 -8.004 22.082 1.00 90.94 92 TYR A O 1
ATOM 768 N N . PHE A 1 93 ? -6.404 -6.852 20.202 1.00 87.88 93 PHE A N 1
ATOM 769 C CA . PHE A 1 93 ? -7.827 -7.181 20.203 1.00 87.88 93 PHE A CA 1
ATOM 770 C C . PHE A 1 93 ? -8.074 -8.676 19.965 1.00 87.88 93 PHE A C 1
ATOM 772 O O . PHE A 1 93 ? -8.932 -9.252 20.628 1.00 87.88 93 PHE A O 1
ATOM 779 N N . SER A 1 94 ? -7.287 -9.325 19.099 1.00 86.88 94 SER A N 1
ATOM 780 C CA . SER A 1 94 ? -7.397 -10.770 18.852 1.00 86.88 94 SER A CA 1
ATOM 781 C C . SER A 1 94 ? -7.093 -11.616 20.095 1.00 86.88 94 SER A C 1
ATOM 783 O O . SER A 1 94 ? -7.738 -12.634 20.319 1.00 86.88 94 SER A O 1
ATOM 785 N N . GLN A 1 95 ? -6.154 -11.177 20.941 1.00 90.88 95 GLN A N 1
ATOM 786 C CA . GLN A 1 95 ? -5.820 -11.852 22.201 1.00 90.88 95 GLN A CA 1
ATOM 787 C C . GLN A 1 95 ? -6.884 -11.621 23.284 1.00 90.88 95 GLN A C 1
ATOM 789 O O . GLN A 1 95 ? -7.045 -12.439 24.190 1.00 90.88 95 GLN A O 1
ATOM 794 N N . ASN A 1 96 ? -7.643 -10.530 23.173 1.00 90.81 96 ASN A N 1
ATOM 795 C CA . ASN A 1 96 ? -8.631 -10.101 24.155 1.00 90.81 96 ASN A CA 1
ATOM 796 C C . ASN A 1 96 ? -10.070 -10.363 23.674 1.00 90.81 96 ASN A C 1
ATOM 798 O O . ASN A 1 96 ? -10.965 -9.546 23.895 1.00 90.81 96 ASN A O 1
ATOM 802 N N . GLU A 1 97 ? -10.315 -11.524 23.058 1.00 88.19 97 GLU A N 1
ATOM 803 C CA . GLU A 1 97 ? -11.604 -11.881 22.442 1.00 88.19 97 GLU A CA 1
ATOM 804 C C . GLU A 1 97 ? -12.796 -11.791 23.412 1.00 88.19 97 GLU A C 1
ATOM 806 O O . GLU A 1 97 ? -13.875 -11.328 23.046 1.00 88.19 97 GLU A O 1
ATOM 811 N N . ALA A 1 98 ? -12.591 -12.133 24.687 1.00 87.25 98 ALA A N 1
ATOM 812 C CA . ALA A 1 98 ? -13.630 -12.023 25.713 1.00 87.25 98 ALA A CA 1
ATOM 813 C C . ALA A 1 98 ? -14.128 -10.578 25.921 1.00 87.25 98 ALA A C 1
ATOM 815 O O . ALA A 1 98 ? -15.298 -10.379 26.237 1.00 87.25 98 ALA A O 1
ATOM 816 N N . ARG A 1 99 ? -13.264 -9.568 25.726 1.00 84.00 99 ARG A N 1
ATOM 817 C CA . ARG A 1 99 ? -13.671 -8.154 25.781 1.00 84.00 99 ARG A CA 1
ATOM 818 C C . ARG A 1 99 ? -14.504 -7.765 24.568 1.00 84.00 99 ARG A C 1
ATOM 820 O O . ARG A 1 99 ? -15.537 -7.126 24.743 1.00 84.00 99 ARG A O 1
ATOM 827 N N . LEU A 1 100 ? -14.105 -8.219 23.377 1.00 85.31 100 LEU A N 1
ATOM 828 C CA . LEU A 1 100 ? -14.841 -7.967 22.133 1.00 85.31 100 LEU A CA 1
ATOM 829 C C . LEU A 1 100 ? -16.276 -8.500 22.210 1.00 85.31 100 LEU A C 1
ATOM 831 O O . LEU A 1 100 ? -17.206 -7.824 21.792 1.00 85.31 100 LEU A O 1
ATOM 835 N N . GLN A 1 101 ? -16.471 -9.680 22.807 1.00 84.12 101 GLN A N 1
ATOM 836 C CA . GLN A 1 101 ? -17.805 -10.267 22.978 1.00 84.12 101 GLN A CA 1
ATOM 837 C C . GLN A 1 101 ? -18.689 -9.506 23.976 1.00 84.12 101 GLN A C 1
ATOM 839 O O . GLN A 1 101 ? -19.909 -9.643 23.940 1.00 84.12 101 GLN A O 1
ATOM 844 N N . SER A 1 102 ? -18.084 -8.741 24.888 1.00 87.00 102 SER A N 1
ATOM 845 C CA . SER A 1 102 ? -18.802 -8.018 25.940 1.00 87.00 102 SER A CA 1
ATOM 846 C C . SER A 1 102 ? -19.106 -6.559 25.602 1.00 87.00 102 SER A C 1
ATOM 848 O O . SER A 1 102 ? -20.053 -6.008 26.159 1.00 87.00 102 SER A O 1
ATOM 850 N N . ASP A 1 103 ? -18.312 -5.939 24.724 1.00 91.06 103 ASP A N 1
ATOM 851 C CA . ASP A 1 103 ? -18.398 -4.514 24.409 1.00 91.06 103 ASP A CA 1
ATOM 852 C C . ASP A 1 103 ? -18.424 -4.270 22.890 1.00 91.06 103 ASP A C 1
ATOM 854 O O . ASP A 1 103 ? -17.433 -4.449 22.170 1.00 91.06 103 ASP A O 1
ATOM 858 N N . ASP A 1 104 ? -19.574 -3.803 22.401 1.00 91.12 104 ASP A N 1
ATOM 859 C CA . ASP A 1 104 ? -19.783 -3.425 21.001 1.00 91.12 104 ASP A CA 1
ATOM 860 C C . ASP A 1 104 ? -18.851 -2.279 20.563 1.00 91.12 104 ASP A C 1
ATOM 862 O O . ASP A 1 104 ? -18.502 -2.178 19.380 1.00 91.12 104 ASP A O 1
ATOM 866 N N . TYR A 1 105 ? -18.423 -1.414 21.493 1.00 91.50 105 TYR A N 1
ATOM 867 C CA . TYR A 1 105 ? -17.490 -0.325 21.202 1.00 91.50 105 TYR A CA 1
ATOM 868 C C . TYR A 1 105 ? -16.110 -0.861 20.806 1.00 91.50 105 TYR A C 1
ATOM 870 O O . TYR A 1 105 ? -15.544 -0.429 19.796 1.00 91.50 105 TYR A O 1
ATOM 878 N N . ASP A 1 106 ? -15.598 -1.844 21.548 1.00 90.06 106 ASP A N 1
ATOM 879 C CA . ASP A 1 106 ? -14.318 -2.494 21.256 1.00 90.06 106 ASP A CA 1
ATOM 880 C C . ASP A 1 106 ? -14.387 -3.271 19.934 1.00 90.06 106 ASP A C 1
ATOM 882 O O . ASP A 1 106 ? -13.475 -3.178 19.108 1.00 90.06 106 ASP A O 1
ATOM 886 N N . THR A 1 107 ? -15.508 -3.950 19.669 1.00 91.25 107 THR A N 1
ATOM 887 C CA . THR A 1 107 ? -15.752 -4.621 18.382 1.00 91.25 107 THR A CA 1
ATOM 888 C C . THR A 1 107 ? -15.728 -3.636 17.211 1.00 91.25 107 THR A C 1
ATOM 890 O O . THR A 1 107 ? -15.080 -3.881 16.190 1.00 91.25 107 THR A O 1
ATOM 893 N N . ARG A 1 108 ? -16.378 -2.473 17.350 1.00 92.75 108 ARG A N 1
ATOM 894 C CA . ARG A 1 108 ? -16.321 -1.411 16.335 1.00 92.75 108 ARG A CA 1
ATOM 895 C C . ARG A 1 108 ? -14.896 -0.887 16.147 1.00 92.75 108 ARG A C 1
ATOM 897 O O . ARG A 1 108 ? -14.483 -0.660 15.011 1.00 92.75 108 ARG A O 1
ATOM 904 N N . SER A 1 109 ? -14.162 -0.686 17.239 1.00 92.62 109 SER A N 1
ATOM 905 C CA . SER A 1 109 ? -12.774 -0.214 17.218 1.00 92.62 109 SER A CA 1
ATOM 906 C C . SER A 1 109 ? -11.857 -1.171 16.447 1.00 92.62 109 SER A C 1
ATOM 908 O O . SER A 1 109 ? -11.080 -0.723 15.603 1.00 92.62 109 SER A O 1
ATOM 910 N N . LEU A 1 110 ? -12.018 -2.486 16.646 1.00 92.69 110 LEU A N 1
ATOM 911 C CA . LEU A 1 110 ? -11.299 -3.518 15.894 1.00 92.69 110 LEU A CA 1
ATOM 912 C C . LEU A 1 110 ? -11.547 -3.403 14.384 1.00 92.69 110 LEU A C 1
ATOM 914 O O . LEU A 1 110 ? -10.585 -3.324 13.620 1.00 92.69 110 LEU A O 1
ATOM 918 N N . TYR A 1 111 ? -12.807 -3.326 13.944 1.00 93.38 111 TYR A N 1
ATOM 919 C CA . TYR A 1 111 ? -13.109 -3.234 12.511 1.00 93.38 111 TYR A CA 1
ATOM 920 C C . TYR A 1 111 ? -12.602 -1.929 11.888 1.00 93.38 111 TYR A C 1
ATOM 922 O O . TYR A 1 111 ? -12.148 -1.922 10.747 1.00 93.38 111 TYR A O 1
ATOM 930 N N . LEU A 1 112 ? -12.635 -0.814 12.624 1.00 94.50 112 LEU A N 1
ATOM 931 C CA . LEU A 1 112 ? -12.056 0.445 12.147 1.00 94.50 112 LEU A CA 1
ATOM 932 C C . LEU A 1 112 ? -10.529 0.356 12.015 1.00 94.50 112 LEU A C 1
ATOM 934 O O . LEU A 1 112 ? -9.982 0.845 11.027 1.00 94.50 112 LEU A O 1
ATOM 938 N N . ALA A 1 113 ? -9.844 -0.296 12.958 1.00 94.50 113 ALA A N 1
ATOM 939 C CA . ALA A 1 113 ? -8.406 -0.543 12.862 1.00 94.50 113 ALA A CA 1
ATOM 940 C C . ALA A 1 113 ? -8.058 -1.464 11.676 1.00 94.50 113 ALA A C 1
ATOM 942 O O . ALA A 1 113 ? -7.058 -1.241 10.993 1.00 94.50 113 ALA A O 1
ATOM 943 N N . GLU A 1 114 ? -8.902 -2.456 11.386 1.00 95.19 114 GLU A N 1
ATOM 944 C CA . GLU A 1 114 ? -8.759 -3.332 10.218 1.00 95.19 114 GLU A CA 1
ATOM 945 C C . GLU A 1 114 ? -8.891 -2.539 8.907 1.00 95.19 114 GLU A C 1
ATOM 947 O O . GLU A 1 114 ? -8.033 -2.638 8.029 1.00 95.19 114 GLU A O 1
ATOM 952 N N . LEU A 1 115 ? -9.905 -1.671 8.804 1.00 96.75 115 LEU A N 1
ATOM 953 C CA . LEU A 1 115 ? -10.071 -0.777 7.654 1.00 96.75 115 LEU A CA 1
ATOM 954 C C . LEU A 1 115 ? -8.875 0.162 7.475 1.00 96.75 115 LEU A C 1
ATOM 956 O O . LEU A 1 115 ? -8.436 0.382 6.346 1.00 96.75 115 LEU A O 1
ATOM 960 N N . GLN A 1 116 ? -8.317 0.693 8.565 1.00 96.25 116 GLN A N 1
ATOM 961 C CA . GLN A 1 116 ? -7.110 1.523 8.511 1.00 96.25 116 GLN A CA 1
ATOM 962 C C . GLN A 1 116 ? -5.906 0.737 7.983 1.00 96.25 116 GLN A C 1
ATOM 964 O O . GLN A 1 116 ? -5.186 1.236 7.117 1.00 96.25 116 GLN A O 1
ATOM 969 N N . LEU A 1 117 ? -5.716 -0.507 8.435 1.00 96.94 117 LEU A N 1
ATOM 970 C CA . LEU A 1 117 ? -4.647 -1.371 7.934 1.00 96.94 117 LEU A CA 1
ATOM 971 C C . LEU A 1 117 ? -4.803 -1.643 6.434 1.00 96.94 117 LEU A C 1
ATOM 973 O O . LEU A 1 117 ? -3.847 -1.470 5.677 1.00 96.94 117 LEU A O 1
ATOM 977 N N . TYR A 1 118 ? -6.001 -2.014 5.989 1.00 97.69 118 TYR A N 1
ATOM 978 C CA . TYR A 1 118 ? -6.263 -2.277 4.574 1.00 97.69 118 TYR A CA 1
ATOM 979 C C . TYR A 1 118 ? -6.140 -1.022 3.714 1.00 97.69 118 TYR A C 1
ATOM 981 O O . TYR A 1 118 ? -5.649 -1.098 2.591 1.00 97.69 118 TYR A O 1
ATOM 989 N N . THR A 1 119 ? -6.510 0.149 4.233 1.00 97.69 119 THR A N 1
ATOM 990 C CA . THR A 1 119 ? -6.298 1.437 3.550 1.00 97.69 119 THR A CA 1
ATOM 991 C C . THR A 1 119 ? -4.810 1.708 3.351 1.00 97.69 119 THR A C 1
ATOM 993 O O . THR A 1 119 ? -4.371 1.998 2.238 1.00 97.69 119 THR A O 1
ATOM 996 N N . HIS A 1 120 ? -4.015 1.524 4.405 1.00 96.62 120 HIS A N 1
ATOM 997 C CA . HIS A 1 120 ? -2.566 1.674 4.343 1.00 96.62 120 HIS A CA 1
ATOM 998 C C . HIS A 1 120 ? -1.932 0.719 3.316 1.00 96.62 120 HIS A C 1
ATOM 1000 O O . HIS A 1 120 ? -1.124 1.136 2.484 1.00 96.62 120 HIS A O 1
ATOM 1006 N N . GLN A 1 121 ? -2.336 -0.554 3.330 1.00 96.88 121 GLN A N 1
ATOM 1007 C CA . GLN A 1 121 ? -1.872 -1.568 2.378 1.00 96.88 121 GLN A CA 1
ATOM 1008 C C . GLN A 1 121 ? -2.329 -1.276 0.945 1.00 96.88 121 GLN A C 1
ATOM 1010 O O . GLN A 1 121 ? -1.558 -1.469 0.010 1.00 96.88 121 GLN A O 1
ATOM 1015 N N . THR A 1 122 ? -3.537 -0.738 0.766 1.00 97.75 122 THR A N 1
ATOM 1016 C CA . THR A 1 122 ? -4.064 -0.359 -0.550 1.00 97.75 122 THR A CA 1
ATOM 1017 C C . THR A 1 122 ? -3.178 0.685 -1.219 1.00 97.75 122 THR A C 1
ATOM 1019 O O . THR A 1 122 ? -2.789 0.498 -2.365 1.00 97.75 122 THR A O 1
ATOM 1022 N N . PHE A 1 123 ? -2.777 1.750 -0.518 1.00 97.31 123 PHE A N 1
ATOM 1023 C CA . PHE A 1 123 ? -1.894 2.755 -1.120 1.00 97.31 123 PHE A CA 1
ATOM 1024 C C . PHE A 1 123 ? -0.511 2.202 -1.481 1.00 97.31 123 PHE A C 1
ATOM 1026 O O . PHE A 1 123 ? 0.052 2.595 -2.504 1.00 97.31 123 PHE A O 1
ATOM 1033 N N . GLN A 1 124 ? 0.036 1.286 -0.672 1.00 95.44 124 GLN A N 1
ATOM 1034 C CA . GLN A 1 124 ? 1.280 0.590 -1.018 1.00 95.44 124 GLN A CA 1
ATOM 1035 C C . GLN A 1 124 ? 1.102 -0.269 -2.274 1.00 95.44 124 GLN A C 1
ATOM 1037 O O . GLN A 1 124 ? 1.947 -0.233 -3.167 1.00 95.44 124 GLN A O 1
ATOM 1042 N N . ALA A 1 125 ? -0.005 -1.010 -2.357 1.00 96.62 125 ALA A N 1
ATOM 1043 C CA . ALA A 1 125 ? -0.330 -1.831 -3.512 1.00 96.62 125 ALA A CA 1
ATOM 1044 C C . ALA A 1 125 ? -0.516 -0.975 -4.773 1.00 96.62 125 ALA A C 1
ATOM 1046 O O . ALA A 1 125 ? 0.042 -1.319 -5.807 1.00 96.62 125 ALA A O 1
ATOM 1047 N N . LEU A 1 126 ? -1.205 0.170 -4.695 1.00 96.94 126 LEU A N 1
ATOM 1048 C CA . LEU A 1 126 ? -1.367 1.094 -5.824 1.00 96.94 126 LEU A CA 1
ATOM 1049 C C . LEU A 1 126 ? -0.013 1.552 -6.393 1.00 96.94 126 LEU A C 1
ATOM 1051 O O . LEU A 1 126 ? 0.204 1.429 -7.596 1.00 96.94 126 LEU A O 1
ATOM 1055 N N . ASP A 1 127 ? 0.916 2.012 -5.544 1.00 95.50 127 ASP A N 1
ATOM 1056 C CA . ASP A 1 127 ? 2.265 2.430 -5.971 1.00 95.50 127 ASP A CA 1
ATOM 1057 C C . ASP A 1 127 ? 3.017 1.283 -6.675 1.00 95.50 127 ASP A C 1
ATOM 1059 O O . ASP A 1 127 ? 3.603 1.470 -7.743 1.00 95.50 127 ASP A O 1
ATOM 1063 N N . LEU A 1 128 ? 2.946 0.064 -6.128 1.00 94.94 128 LEU A N 1
ATOM 1064 C CA . LEU A 1 128 ? 3.590 -1.114 -6.718 1.00 94.94 128 LEU A CA 1
ATOM 1065 C C . LEU A 1 128 ? 2.943 -1.552 -8.039 1.00 94.94 128 LEU A C 1
ATOM 1067 O O . LEU A 1 128 ? 3.659 -1.853 -8.993 1.00 94.94 128 LEU A O 1
ATOM 1071 N N . LEU A 1 129 ? 1.612 -1.570 -8.119 1.00 96.06 129 LEU A N 1
ATOM 1072 C CA . LEU A 1 129 ? 0.875 -1.984 -9.314 1.00 96.06 129 LEU A CA 1
ATOM 1073 C C . LEU A 1 129 ? 1.105 -1.022 -10.477 1.00 96.06 129 LEU A C 1
ATOM 1075 O O . LEU A 1 129 ? 1.271 -1.463 -11.612 1.00 96.06 129 LEU A O 1
ATOM 1079 N N . ILE A 1 130 ? 1.163 0.283 -10.206 1.00 95.62 130 ILE A N 1
ATOM 1080 C CA . ILE A 1 130 ? 1.469 1.299 -11.219 1.00 95.62 130 ILE A CA 1
ATOM 1081 C C . ILE A 1 130 ? 2.894 1.110 -11.747 1.00 95.62 130 ILE A C 1
ATOM 1083 O O . ILE A 1 130 ? 3.112 1.121 -12.962 1.00 95.62 130 ILE A O 1
ATOM 1087 N N . GLN A 1 131 ? 3.861 0.867 -10.857 1.00 94.38 131 GLN A N 1
ATOM 1088 C CA . GLN A 1 131 ? 5.234 0.557 -11.260 1.00 94.38 131 GLN A CA 1
ATOM 1089 C C . GLN A 1 131 ? 5.296 -0.735 -12.087 1.00 94.38 131 GLN A C 1
ATOM 1091 O O . GLN A 1 131 ? 5.934 -0.749 -13.141 1.00 94.38 131 GLN A O 1
ATOM 1096 N N . GLU A 1 132 ? 4.593 -1.794 -11.681 1.00 95.19 132 GLU A N 1
ATOM 1097 C CA . GLU A 1 132 ? 4.523 -3.054 -12.430 1.00 95.19 132 GLU A CA 1
ATOM 1098 C C . GLU A 1 132 ? 3.919 -2.836 -13.826 1.00 95.19 132 GLU A C 1
ATOM 1100 O O . GLU A 1 132 ? 4.476 -3.305 -14.817 1.00 95.19 132 GLU A O 1
ATOM 1105 N N . LEU A 1 133 ? 2.840 -2.057 -13.939 1.00 94.88 133 LEU A N 1
ATOM 1106 C CA . LEU A 1 133 ? 2.201 -1.727 -15.216 1.00 94.88 133 LEU A CA 1
ATOM 1107 C C . LEU A 1 133 ? 3.161 -0.946 -16.131 1.00 94.88 133 LEU A C 1
ATOM 1109 O O . LEU A 1 133 ? 3.265 -1.242 -17.327 1.00 94.88 133 LEU A O 1
ATOM 1113 N N . SER A 1 134 ? 3.942 -0.014 -15.573 1.00 94.44 134 SER A N 1
ATOM 1114 C CA . SER A 1 134 ? 4.991 0.690 -16.324 1.00 94.44 134 SER A CA 1
ATOM 1115 C C . SER A 1 134 ? 6.053 -0.273 -16.878 1.00 94.44 134 SER A C 1
ATOM 1117 O O . SER A 1 134 ? 6.467 -0.155 -18.030 1.00 94.44 134 SER A O 1
ATOM 1119 N N . ILE A 1 135 ? 6.433 -1.296 -16.107 1.00 93.88 135 ILE A N 1
ATOM 1120 C CA . ILE A 1 135 ? 7.422 -2.300 -16.515 1.00 93.88 135 ILE A CA 1
ATOM 1121 C C . ILE A 1 135 ? 6.839 -3.238 -17.576 1.00 93.88 135 ILE A C 1
ATOM 1123 O O . ILE A 1 135 ? 7.485 -3.489 -18.591 1.00 93.88 135 ILE A O 1
ATOM 1127 N N . VAL A 1 136 ? 5.614 -3.734 -17.384 1.00 92.25 136 VAL A N 1
ATOM 1128 C CA . VAL A 1 136 ? 4.939 -4.638 -18.331 1.00 92.25 136 VAL A CA 1
ATOM 1129 C C . VAL A 1 136 ? 4.714 -3.950 -19.677 1.00 92.25 136 VAL A C 1
ATOM 1131 O O . VAL A 1 136 ? 4.974 -4.545 -20.725 1.00 92.25 136 VAL A O 1
ATOM 1134 N N . SER A 1 137 ? 4.291 -2.685 -19.667 1.00 90.19 137 SER A N 1
ATOM 1135 C CA . SER A 1 137 ? 4.133 -1.899 -20.895 1.00 90.19 137 SER A CA 1
ATOM 1136 C C . SER A 1 137 ? 5.475 -1.650 -21.594 1.00 90.19 137 SER A C 1
ATOM 1138 O O . SER A 1 137 ? 5.570 -1.829 -22.810 1.00 90.19 137 SER A O 1
ATOM 1140 N N . ALA A 1 138 ? 6.540 -1.339 -20.849 1.00 91.25 138 ALA A N 1
ATOM 1141 C CA . ALA A 1 138 ? 7.886 -1.217 -21.407 1.00 91.25 138 ALA A CA 1
ATOM 1142 C C . ALA A 1 138 ? 8.396 -2.542 -22.002 1.00 91.25 138 ALA A C 1
ATOM 1144 O O . ALA A 1 138 ? 8.987 -2.536 -23.078 1.00 91.25 138 ALA A O 1
ATOM 1145 N N . MET A 1 139 ? 8.131 -3.683 -21.354 1.00 89.12 139 MET A N 1
ATOM 1146 C CA . MET A 1 139 ? 8.504 -5.012 -21.856 1.00 89.12 139 MET A CA 1
ATOM 1147 C C . MET A 1 139 ? 7.766 -5.383 -23.147 1.00 89.12 139 MET A C 1
ATOM 1149 O O . MET A 1 139 ? 8.381 -5.955 -24.042 1.00 89.12 139 MET A O 1
ATOM 1153 N N . ARG A 1 140 ? 6.474 -5.045 -23.271 1.00 87.06 140 ARG A N 1
ATOM 1154 C CA . ARG A 1 140 ? 5.693 -5.279 -24.503 1.00 87.06 140 ARG A CA 1
ATOM 1155 C C . ARG A 1 140 ? 6.211 -4.464 -25.687 1.00 87.06 140 ARG A C 1
ATOM 1157 O O . ARG A 1 140 ? 6.202 -4.954 -26.810 1.00 87.06 140 ARG A O 1
ATOM 1164 N N . ASN A 1 141 ? 6.679 -3.247 -25.421 1.00 86.25 141 ASN A N 1
ATOM 1165 C CA . ASN A 1 141 ? 7.204 -2.333 -26.436 1.00 86.25 141 ASN A CA 1
ATOM 1166 C C . ASN A 1 141 ? 8.722 -2.464 -26.648 1.00 86.25 141 ASN A C 1
ATOM 1168 O O . ASN A 1 141 ? 9.289 -1.746 -27.473 1.00 86.25 141 ASN A O 1
ATOM 1172 N N . ALA A 1 142 ? 9.396 -3.341 -25.898 1.00 87.00 142 ALA A N 1
ATOM 1173 C CA . ALA A 1 142 ? 10.835 -3.505 -25.997 1.00 87.00 142 ALA A CA 1
ATOM 1174 C C . ALA A 1 142 ? 11.210 -4.090 -27.371 1.00 87.00 142 ALA A C 1
ATOM 1176 O O . ALA A 1 142 ? 10.583 -5.054 -27.824 1.00 87.00 142 ALA A O 1
ATOM 1177 N N . PRO A 1 143 ? 12.244 -3.550 -28.039 1.00 85.06 143 PRO A N 1
ATOM 1178 C CA . PRO A 1 143 ? 12.733 -4.136 -29.276 1.00 85.06 143 PRO A CA 1
ATOM 1179 C C . PRO A 1 143 ? 13.193 -5.582 -29.028 1.00 85.06 143 PRO A C 1
ATOM 1181 O O . PRO A 1 143 ? 13.649 -5.902 -27.922 1.00 85.06 143 PRO A O 1
ATOM 1184 N N . PRO A 1 144 ? 13.101 -6.468 -30.039 1.00 82.00 144 PRO A N 1
ATOM 1185 C CA . PRO A 1 144 ? 13.574 -7.839 -29.908 1.00 82.00 144 PRO A CA 1
ATOM 1186 C C . PRO A 1 144 ? 15.026 -7.828 -29.432 1.00 82.00 144 PRO A C 1
ATOM 1188 O O . PRO A 1 144 ? 15.855 -7.082 -29.962 1.00 82.00 144 PRO A O 1
ATOM 1191 N N . ARG A 1 145 ? 15.325 -8.633 -28.403 1.00 80.88 145 ARG A N 1
ATOM 1192 C CA . ARG A 1 145 ? 16.679 -8.725 -27.847 1.00 80.88 145 ARG A CA 1
ATOM 1193 C C . ARG A 1 145 ? 17.644 -9.029 -29.004 1.00 80.88 145 ARG A C 1
ATOM 1195 O O . ARG A 1 145 ? 17.398 -10.003 -29.722 1.00 80.88 145 ARG A O 1
ATOM 1202 N N . PRO A 1 146 ? 18.712 -8.231 -29.202 1.00 78.94 146 PRO A N 1
ATOM 1203 C CA . PRO A 1 146 ? 19.689 -8.528 -30.239 1.00 78.94 146 PRO A CA 1
ATOM 1204 C C . PRO A 1 146 ? 20.252 -9.938 -30.015 1.00 78.94 146 PRO A C 1
ATOM 1206 O O . PRO A 1 146 ? 20.330 -10.382 -28.861 1.00 78.94 146 PRO A O 1
ATOM 1209 N N . PRO A 1 147 ? 20.618 -10.664 -31.088 1.00 78.62 147 PRO A N 1
ATOM 1210 C CA . PRO A 1 147 ? 21.244 -11.971 -30.942 1.00 78.62 147 PRO A CA 1
ATOM 1211 C C . PRO A 1 147 ? 22.438 -11.847 -29.985 1.00 78.62 147 PRO A C 1
ATOM 1213 O O . PRO A 1 147 ? 23.107 -10.808 -29.998 1.00 78.62 147 PRO A O 1
ATOM 1216 N N . PRO A 1 148 ? 22.687 -12.853 -29.125 1.00 76.62 148 PRO A N 1
ATOM 1217 C CA . PRO A 1 148 ? 23.820 -12.810 -28.212 1.00 76.62 148 PRO A CA 1
ATOM 1218 C C . PRO A 1 148 ? 25.081 -12.524 -29.028 1.00 76.62 148 PRO A C 1
ATOM 1220 O O . PRO A 1 148 ? 25.413 -13.277 -29.942 1.00 76.62 148 PRO A O 1
ATOM 1223 N N . SER A 1 149 ? 25.747 -11.405 -28.743 1.00 72.38 149 SER A N 1
ATOM 1224 C CA . SER A 1 149 ? 27.058 -11.133 -29.318 1.00 72.38 149 SER A CA 1
ATOM 1225 C C . SER A 1 149 ? 27.987 -12.250 -28.860 1.00 72.38 149 SER A C 1
ATOM 1227 O O . SER A 1 149 ? 28.052 -12.513 -27.658 1.00 72.38 149 SER A O 1
ATOM 1229 N N . ASP A 1 150 ? 28.677 -12.901 -29.796 1.00 64.88 150 ASP A N 1
ATOM 1230 C CA . ASP A 1 150 ? 29.765 -13.835 -29.507 1.00 64.88 150 ASP A CA 1
ATOM 1231 C C . ASP A 1 150 ? 30.848 -13.078 -28.713 1.00 64.88 150 ASP A C 1
ATOM 1233 O O . ASP A 1 150 ? 31.764 -12.496 -29.292 1.00 64.88 150 ASP A O 1
ATOM 1237 N N . ASP A 1 151 ? 30.726 -13.016 -27.383 1.00 71.75 151 ASP A N 1
ATOM 1238 C CA . ASP A 1 151 ? 31.775 -12.469 -26.529 1.00 71.75 151 ASP A CA 1
ATOM 1239 C C . ASP A 1 151 ? 32.915 -13.498 -26.500 1.00 71.75 151 ASP A C 1
ATOM 1241 O O . ASP A 1 151 ? 32.733 -14.611 -25.985 1.00 71.75 151 ASP A O 1
ATOM 1245 N N . PRO A 1 152 ? 34.107 -13.180 -27.032 1.00 61.97 152 PRO A N 1
ATOM 1246 C CA . PRO A 1 152 ? 35.240 -14.098 -27.002 1.00 61.97 152 PRO A CA 1
ATOM 1247 C C . PRO A 1 152 ? 35.648 -14.491 -25.570 1.00 61.97 152 PRO A C 1
ATOM 1249 O O . PRO A 1 152 ? 36.256 -15.546 -25.389 1.00 61.97 152 PRO A O 1
ATOM 1252 N N . ARG A 1 153 ? 35.249 -13.723 -24.541 1.00 64.81 153 ARG A N 1
ATOM 1253 C CA . ARG A 1 153 ? 35.438 -14.069 -23.120 1.00 64.81 153 ARG A CA 1
ATOM 1254 C C . ARG A 1 153 ? 34.542 -15.212 -22.635 1.00 64.81 153 ARG A C 1
ATOM 1256 O O . ARG A 1 153 ? 34.887 -15.883 -21.670 1.00 64.81 153 ARG A O 1
ATOM 1263 N N . GLN A 1 154 ? 33.414 -15.479 -23.298 1.00 57.84 154 GLN A N 1
ATOM 1264 C CA . GLN A 1 154 ? 32.606 -16.674 -23.019 1.00 57.84 154 GLN A CA 1
ATOM 1265 C C . GLN A 1 154 ? 33.181 -17.929 -23.689 1.00 57.84 154 GLN A C 1
ATOM 1267 O O . GLN A 1 154 ? 32.971 -19.041 -23.203 1.00 57.84 154 GLN A O 1
ATOM 1272 N N . ARG A 1 155 ? 33.956 -17.771 -24.772 1.00 54.59 155 ARG A N 1
ATOM 1273 C CA . ARG A 1 155 ? 34.611 -18.892 -25.469 1.00 54.59 155 ARG A CA 1
ATOM 1274 C C . ARG A 1 155 ? 35.853 -19.413 -24.742 1.00 54.59 155 ARG A C 1
ATOM 1276 O O . ARG A 1 155 ? 36.202 -20.578 -24.912 1.00 54.59 155 ARG A O 1
ATOM 1283 N N . SER A 1 156 ? 36.484 -18.618 -23.876 1.00 50.00 156 SER A N 1
ATOM 1284 C CA . SER A 1 156 ? 37.639 -19.056 -23.075 1.00 50.00 156 SER A CA 1
ATOM 1285 C C . SER A 1 156 ? 37.296 -20.017 -21.928 1.00 50.00 156 SER A C 1
ATOM 1287 O O . SER A 1 156 ? 38.189 -20.408 -21.185 1.00 50.00 156 SER A O 1
ATOM 1289 N N . ASN A 1 157 ? 36.044 -20.477 -21.809 1.00 49.81 157 ASN A N 1
ATOM 1290 C CA . ASN A 1 157 ? 35.691 -21.588 -20.916 1.00 49.81 157 ASN A CA 1
ATOM 1291 C C . ASN A 1 157 ? 35.991 -22.984 -21.512 1.00 49.81 157 ASN A C 1
ATOM 1293 O O . ASN A 1 157 ? 35.655 -24.006 -20.921 1.00 49.81 157 ASN A O 1
ATOM 1297 N N . ILE A 1 158 ? 36.697 -23.043 -22.650 1.00 49.97 158 ILE A N 1
ATOM 1298 C CA . ILE A 1 158 ? 37.277 -24.265 -23.249 1.00 49.97 158 ILE A CA 1
ATOM 1299 C C . ILE A 1 158 ? 38.524 -24.760 -22.461 1.00 49.97 158 ILE A C 1
ATOM 1301 O O . ILE A 1 158 ? 39.237 -25.654 -22.900 1.00 49.97 158 ILE A O 1
ATOM 1305 N N . GLY A 1 159 ? 38.794 -24.215 -21.267 1.00 48.94 159 GLY A N 1
ATOM 1306 C CA . GLY A 1 159 ? 39.957 -24.560 -20.435 1.00 48.94 159 GLY A CA 1
ATOM 1307 C C . GLY A 1 159 ? 39.666 -25.173 -19.060 1.00 48.94 159 GLY A C 1
ATOM 1308 O O . GLY A 1 159 ? 40.604 -25.370 -18.295 1.00 48.94 159 GLY A O 1
ATOM 1309 N N . GLY A 1 160 ? 38.412 -25.474 -18.705 1.00 46.81 160 GLY A N 1
ATOM 1310 C CA . GLY A 1 160 ? 38.076 -25.889 -17.338 1.00 46.81 160 GLY A CA 1
ATOM 1311 C C . GLY A 1 160 ? 37.024 -26.984 -17.274 1.00 46.81 160 GLY A C 1
ATOM 1312 O O . GLY A 1 160 ? 35.872 -26.714 -16.959 1.00 46.81 160 GLY A O 1
ATOM 1313 N N . LEU A 1 161 ? 37.426 -28.240 -17.482 1.00 54.03 161 LEU A N 1
ATOM 1314 C CA . LEU A 1 161 ? 36.572 -29.425 -17.297 1.00 54.03 161 LEU A CA 1
ATOM 1315 C C . LEU A 1 161 ? 35.984 -29.577 -15.872 1.00 54.03 161 LEU A C 1
ATOM 1317 O O . LEU A 1 161 ? 35.187 -30.484 -15.656 1.00 54.03 161 LEU A O 1
ATOM 1321 N N . ASN A 1 162 ? 36.354 -28.715 -14.916 1.00 50.44 162 ASN A N 1
ATOM 1322 C CA . ASN A 1 162 ? 36.088 -28.895 -13.486 1.00 50.44 162 ASN A CA 1
ATOM 1323 C C . ASN A 1 162 ? 35.563 -27.642 -12.756 1.00 50.44 162 ASN A C 1
ATOM 1325 O O . ASN A 1 162 ? 35.501 -27.667 -11.530 1.00 50.44 162 ASN A O 1
ATOM 1329 N N . TYR A 1 163 ? 35.200 -26.554 -13.447 1.00 51.97 163 TYR A N 1
ATOM 1330 C CA . TYR A 1 163 ? 34.628 -25.377 -12.777 1.00 51.97 163 TYR A CA 1
ATOM 1331 C C . TYR A 1 163 ? 33.231 -25.060 -13.310 1.00 51.97 163 TYR A C 1
ATOM 1333 O O . TYR A 1 163 ? 33.064 -24.421 -14.348 1.00 51.97 163 TYR A O 1
ATOM 1341 N N . SER A 1 164 ? 32.217 -25.537 -12.591 1.00 53.66 164 SER A N 1
ATOM 1342 C CA . SER A 1 164 ? 30.843 -25.070 -12.719 1.00 53.66 164 SER A CA 1
ATOM 1343 C C . SER A 1 164 ? 30.527 -24.148 -11.545 1.00 53.66 164 SER A C 1
ATOM 1345 O O . SER A 1 164 ? 30.601 -24.560 -10.395 1.00 53.66 164 SER A O 1
ATOM 1347 N N . ASP A 1 165 ? 30.092 -22.924 -11.838 1.00 54.41 165 ASP A N 1
ATOM 1348 C CA . ASP A 1 165 ? 29.470 -22.002 -10.865 1.00 54.41 165 ASP A CA 1
ATOM 1349 C C . ASP A 1 165 ? 28.161 -22.580 -10.267 1.00 54.41 165 ASP A C 1
ATOM 1351 O O . ASP A 1 165 ? 27.605 -22.105 -9.283 1.00 54.41 165 ASP A O 1
ATOM 1355 N N . ARG A 1 166 ? 27.661 -23.676 -10.852 1.00 58.56 166 ARG A N 1
ATOM 1356 C CA . ARG A 1 166 ? 26.619 -24.520 -10.269 1.00 58.56 166 ARG A CA 1
ATOM 1357 C C . ARG A 1 166 ? 27.260 -25.586 -9.381 1.00 58.56 166 ARG A C 1
ATOM 1359 O O . ARG A 1 166 ? 28.039 -26.400 -9.874 1.00 58.56 166 ARG A O 1
ATOM 1366 N N . LEU A 1 167 ? 26.866 -25.611 -8.107 1.00 56.44 167 LEU A N 1
ATOM 1367 C CA . LEU A 1 167 ? 27.181 -26.682 -7.148 1.00 56.44 167 LEU A CA 1
ATOM 1368 C C . LEU A 1 167 ? 26.606 -28.047 -7.571 1.00 56.44 167 LEU A C 1
ATOM 1370 O O . LEU A 1 167 ? 27.134 -29.081 -7.167 1.00 56.44 167 LEU A O 1
ATOM 1374 N N . ASP A 1 168 ? 25.575 -28.055 -8.420 1.00 59.03 168 ASP A N 1
ATOM 1375 C CA . ASP A 1 168 ? 24.953 -29.280 -8.913 1.00 59.03 168 ASP A CA 1
ATOM 1376 C C . ASP A 1 168 ? 25.539 -29.706 -10.270 1.00 59.03 168 ASP A C 1
ATOM 1378 O O . ASP A 1 168 ? 25.384 -28.985 -11.268 1.00 59.03 168 ASP A O 1
ATOM 1382 N N . PRO A 1 169 ? 26.167 -30.894 -10.371 1.00 64.31 169 PRO A N 1
ATOM 1383 C CA . PRO A 1 169 ? 26.513 -31.463 -11.662 1.00 64.31 169 PRO A CA 1
ATOM 1384 C C . PRO A 1 169 ? 25.224 -31.759 -12.433 1.00 64.31 169 PRO A C 1
ATOM 1386 O O . PRO A 1 169 ? 24.290 -32.371 -11.913 1.00 64.31 169 PRO A O 1
ATOM 1389 N N . SER A 1 170 ? 25.160 -31.336 -13.697 1.00 63.56 170 SER A N 1
ATOM 1390 C CA . SER A 1 170 ? 23.981 -31.607 -14.521 1.00 63.56 170 SER A CA 1
ATOM 1391 C C . SER A 1 170 ? 23.717 -33.118 -14.591 1.00 63.56 170 SER A C 1
ATOM 1393 O O . SER A 1 170 ? 24.647 -33.913 -14.740 1.00 63.56 170 SER A O 1
ATOM 1395 N N . MET A 1 171 ? 22.445 -33.526 -14.523 1.00 57.16 171 MET A N 1
ATOM 1396 C CA . MET A 1 171 ? 22.009 -34.928 -14.662 1.00 57.16 171 MET A CA 1
ATOM 1397 C C . MET A 1 171 ? 22.694 -35.625 -15.854 1.00 57.16 171 MET A C 1
ATOM 1399 O O . MET A 1 171 ? 23.174 -36.749 -15.749 1.00 57.16 171 MET A O 1
ATOM 1403 N N . SER A 1 172 ? 22.853 -34.906 -16.968 1.00 60.50 172 SER A N 1
ATOM 1404 C CA . SER A 1 172 ? 23.524 -35.385 -18.184 1.00 60.50 172 SER A CA 1
ATOM 1405 C C . SER A 1 172 ? 25.003 -35.769 -17.977 1.00 60.50 172 SER A C 1
ATOM 1407 O O . SER A 1 172 ? 25.523 -36.664 -18.643 1.00 60.50 172 SER A O 1
ATOM 1409 N N . GLN A 1 173 ? 25.686 -35.129 -17.025 1.00 62.84 173 GLN A N 1
ATOM 1410 C CA . GLN A 1 173 ? 27.089 -35.370 -16.675 1.00 62.84 173 GLN A CA 1
ATOM 1411 C C . GLN A 1 173 ? 27.243 -36.571 -15.730 1.00 62.84 173 GLN A C 1
ATOM 1413 O O . GLN A 1 173 ? 28.151 -37.379 -15.926 1.00 62.84 173 GLN A O 1
ATOM 1418 N N . LEU A 1 174 ? 26.306 -36.764 -14.790 1.00 61.47 174 LEU A N 1
ATOM 1419 C CA . LEU A 1 174 ? 26.229 -37.978 -13.961 1.00 61.47 174 LEU A CA 1
ATOM 1420 C C . LEU A 1 174 ? 25.999 -39.236 -14.813 1.00 61.47 174 LEU A C 1
ATOM 1422 O O . LEU A 1 174 ? 26.590 -40.284 -14.563 1.00 61.47 174 LEU A O 1
ATOM 1426 N N . LEU A 1 175 ? 25.175 -39.113 -15.856 1.00 60.25 175 LEU A N 1
ATOM 1427 C CA . LEU A 1 175 ? 24.870 -40.192 -16.796 1.00 60.25 175 LEU A CA 1
ATOM 1428 C C . LEU A 1 175 ? 25.979 -40.457 -17.832 1.00 60.25 175 LEU A C 1
ATOM 1430 O O . LEU A 1 175 ? 25.958 -41.502 -18.476 1.00 60.25 175 LEU A O 1
ATOM 1434 N N . ARG A 1 176 ? 26.968 -39.564 -17.995 1.00 57.00 176 ARG A N 1
ATOM 1435 C CA . ARG A 1 176 ? 28.111 -39.775 -18.911 1.00 57.00 176 ARG A CA 1
ATOM 1436 C C . ARG A 1 176 ? 29.264 -40.572 -18.302 1.00 57.00 176 ARG A C 1
ATOM 1438 O O . ARG A 1 176 ? 30.090 -41.084 -19.054 1.00 57.00 176 ARG A O 1
ATOM 1445 N N . GLY A 1 177 ? 29.320 -40.699 -16.975 1.00 54.28 177 GLY A N 1
ATOM 1446 C CA . GLY A 1 177 ? 30.344 -41.484 -16.274 1.00 54.28 177 GLY A CA 1
ATOM 1447 C C . GLY A 1 177 ? 30.129 -43.003 -16.323 1.00 54.28 177 GLY A C 1
ATOM 1448 O O . GLY A 1 177 ? 31.031 -43.760 -15.976 1.00 54.28 177 GLY A O 1
ATOM 1449 N N . GLY A 1 178 ? 28.962 -43.465 -16.778 1.00 57.09 178 GLY A N 1
ATOM 1450 C CA . GLY A 1 178 ? 28.654 -44.876 -16.989 1.00 57.09 178 GLY A CA 1
ATOM 1451 C C . GLY A 1 178 ? 28.073 -45.057 -18.382 1.00 57.09 178 GLY A C 1
ATOM 1452 O O . GLY A 1 178 ? 27.060 -44.450 -18.705 1.00 57.09 178 GLY A O 1
ATOM 1453 N N . ARG A 1 179 ? 28.733 -45.860 -19.221 1.00 56.22 179 ARG A N 1
ATOM 1454 C CA . ARG A 1 179 ? 28.304 -46.196 -20.590 1.00 56.22 179 ARG A CA 1
ATOM 1455 C C . ARG A 1 179 ? 26.785 -46.430 -20.634 1.00 56.22 179 ARG A C 1
ATOM 1457 O O . ARG A 1 179 ? 26.295 -47.387 -20.042 1.00 56.22 179 ARG A O 1
ATOM 1464 N N . GLY A 1 180 ? 26.076 -45.518 -21.303 1.00 57.94 180 GLY A N 1
ATOM 1465 C CA . GLY A 1 180 ? 24.623 -45.360 -21.250 1.00 57.94 180 GLY A CA 1
ATOM 1466 C C . GLY A 1 180 ? 23.842 -46.595 -21.689 1.00 57.94 180 GLY A C 1
ATOM 1467 O O . GLY A 1 180 ? 23.625 -46.815 -22.878 1.00 57.94 180 GLY A O 1
ATOM 1468 N N . GLY A 1 181 ? 23.370 -47.362 -20.710 1.00 65.94 181 GLY A N 1
ATOM 1469 C CA . GLY A 1 181 ? 22.432 -48.459 -20.898 1.00 65.94 181 GLY A CA 1
ATOM 1470 C C . GLY A 1 181 ? 21.649 -48.750 -19.611 1.00 65.94 181 GLY A C 1
ATOM 1471 O O . GLY A 1 181 ? 22.113 -48.401 -18.523 1.00 65.94 181 GLY A O 1
ATOM 1472 N N . PRO A 1 182 ? 20.462 -49.375 -19.708 1.00 66.75 182 PRO A N 1
ATOM 1473 C CA . PRO A 1 182 ? 19.667 -49.764 -18.546 1.00 66.75 182 PRO A CA 1
ATOM 1474 C C . PRO A 1 182 ? 20.466 -50.671 -17.596 1.00 66.75 182 PRO A C 1
ATOM 1476 O O . PRO A 1 182 ? 21.089 -51.641 -18.025 1.00 66.75 182 PRO A O 1
ATOM 1479 N N . ILE A 1 183 ? 20.428 -50.369 -16.295 1.00 62.91 183 ILE A N 1
ATOM 1480 C CA . ILE A 1 183 ? 21.165 -51.102 -15.246 1.00 62.91 183 ILE A CA 1
ATOM 1481 C C . ILE A 1 183 ? 20.676 -52.559 -15.129 1.00 62.91 183 ILE A C 1
ATOM 1483 O O . ILE A 1 183 ? 21.441 -53.457 -14.773 1.00 62.91 183 ILE A O 1
ATOM 1487 N N . LEU A 1 184 ? 19.410 -52.802 -15.475 1.00 69.88 184 LEU A N 1
ATOM 1488 C CA . LEU A 1 184 ? 18.738 -54.095 -15.416 1.00 69.88 184 LEU A CA 1
ATOM 1489 C C . LEU A 1 184 ? 18.245 -54.486 -16.812 1.00 69.88 184 LEU A C 1
ATOM 1491 O O . LEU A 1 184 ? 17.758 -53.642 -17.563 1.00 69.88 184 LEU A O 1
ATOM 1495 N N . ASN A 1 185 ? 18.310 -55.773 -17.148 1.00 74.62 185 ASN A N 1
ATOM 1496 C CA . ASN A 1 185 ? 17.527 -56.293 -18.269 1.00 74.62 185 ASN A CA 1
ATOM 1497 C C . ASN A 1 185 ? 16.033 -56.407 -17.883 1.00 74.62 185 ASN A C 1
ATOM 1499 O O . ASN A 1 185 ? 15.679 -56.354 -16.706 1.00 74.62 185 ASN A O 1
ATOM 1503 N N . SER A 1 186 ? 15.144 -56.640 -18.855 1.00 72.94 186 SER A N 1
ATOM 1504 C CA . SER A 1 186 ? 13.696 -56.849 -18.625 1.00 72.94 186 SER A CA 1
ATOM 1505 C C . SER A 1 186 ? 13.360 -58.014 -17.670 1.00 72.94 186 SER A C 1
ATOM 1507 O O . SER A 1 186 ? 12.209 -58.154 -17.265 1.00 72.94 186 SER A O 1
ATOM 1509 N N . LYS A 1 187 ? 14.343 -58.845 -17.302 1.00 74.88 187 LYS A N 1
ATOM 1510 C CA . LYS A 1 187 ? 14.224 -59.962 -16.355 1.00 74.88 187 LYS A CA 1
ATOM 1511 C C . LYS A 1 187 ? 14.907 -59.677 -15.003 1.00 74.88 187 LYS A C 1
ATOM 1513 O O . LYS A 1 187 ? 15.111 -60.603 -14.227 1.00 74.88 187 LYS A O 1
ATOM 1518 N N . GLY A 1 188 ? 15.286 -58.424 -14.724 1.00 73.00 188 GLY A N 1
ATOM 1519 C CA . GLY A 1 188 ? 15.832 -57.987 -13.434 1.00 73.00 188 GLY A CA 1
ATOM 1520 C C . GLY A 1 188 ? 17.289 -58.378 -13.155 1.00 73.00 188 GLY A C 1
ATOM 1521 O O . GLY A 1 188 ? 17.741 -58.243 -12.021 1.00 73.00 188 GLY A O 1
ATOM 1522 N N . LYS A 1 189 ? 18.049 -58.852 -14.151 1.00 77.69 189 LYS A N 1
ATOM 1523 C CA . LYS A 1 189 ? 19.467 -59.207 -13.976 1.00 77.69 189 LYS A CA 1
ATOM 1524 C C . LYS A 1 189 ? 20.355 -57.971 -14.199 1.00 77.69 189 LYS A C 1
ATOM 1526 O O . LYS A 1 189 ? 20.232 -57.351 -15.263 1.00 77.69 189 LYS A O 1
ATOM 1531 N N . PRO A 1 190 ? 21.241 -57.611 -13.250 1.00 69.69 190 PRO A N 1
ATOM 1532 C CA . PRO A 1 190 ? 22.132 -56.466 -13.396 1.00 69.69 190 PRO A CA 1
ATOM 1533 C C . PRO A 1 190 ? 23.191 -56.747 -14.466 1.00 69.69 190 PRO A C 1
ATOM 1535 O O . PRO A 1 190 ? 23.924 -57.731 -14.385 1.00 69.69 190 PRO A O 1
ATOM 1538 N N . MET A 1 191 ? 23.238 -55.894 -15.489 1.00 68.81 191 MET A N 1
ATOM 1539 C CA . MET A 1 191 ? 24.174 -55.999 -16.623 1.00 68.81 191 MET A CA 1
ATOM 1540 C C . MET A 1 191 ? 25.455 -55.180 -16.410 1.00 68.81 191 MET A C 1
ATOM 1542 O O . MET A 1 191 ? 26.400 -55.289 -17.187 1.00 68.81 191 MET A O 1
ATOM 1546 N N . GLN A 1 192 ? 25.482 -54.350 -15.366 1.00 62.00 192 GLN A N 1
ATOM 1547 C CA . GLN A 1 192 ? 26.602 -53.490 -14.997 1.00 62.00 192 GLN A CA 1
ATOM 1548 C C . GLN A 1 192 ? 27.123 -53.908 -13.615 1.00 62.00 192 GLN A C 1
ATOM 1550 O O . GLN A 1 192 ? 26.309 -54.172 -12.722 1.00 62.00 192 GLN A O 1
ATOM 1555 N N . PRO A 1 193 ? 28.450 -53.962 -13.404 1.00 71.50 193 PRO A N 1
ATOM 1556 C CA . PRO A 1 193 ? 29.001 -54.168 -12.073 1.00 71.50 193 PRO A CA 1
ATOM 1557 C C . PRO A 1 193 ? 28.647 -52.958 -11.198 1.00 71.50 193 PRO A C 1
ATOM 1559 O O . PRO A 1 193 ? 29.000 -51.826 -11.520 1.00 71.50 193 PRO A O 1
ATOM 1562 N N . PHE A 1 194 ? 27.937 -53.190 -10.095 1.00 64.31 194 PHE A N 1
ATOM 1563 C CA . PHE A 1 194 ? 27.658 -52.176 -9.081 1.00 64.31 194 PHE A CA 1
ATOM 1564 C C . PHE A 1 194 ? 28.457 -52.503 -7.820 1.00 64.31 194 PHE A C 1
ATOM 1566 O O . PHE A 1 194 ? 28.566 -53.659 -7.415 1.00 64.31 194 PHE A O 1
ATOM 1573 N N . THR A 1 195 ? 29.042 -51.490 -7.193 1.00 57.16 195 THR A N 1
ATOM 1574 C CA . THR A 1 195 ? 29.761 -51.633 -5.927 1.00 57.16 195 THR A CA 1
ATOM 1575 C C . THR A 1 195 ? 28.792 -51.441 -4.761 1.00 57.16 195 THR A C 1
ATOM 1577 O O . THR A 1 195 ? 28.249 -50.358 -4.564 1.00 57.16 195 THR A O 1
ATOM 1580 N N . LEU A 1 196 ? 28.594 -52.487 -3.953 1.00 57.28 196 LEU A N 1
ATOM 1581 C CA . LEU A 1 196 ? 27.860 -52.453 -2.674 1.00 57.28 196 LEU A CA 1
ATOM 1582 C C . LEU A 1 196 ? 28.704 -51.842 -1.540 1.00 57.28 196 LEU A C 1
ATOM 1584 O O . LEU A 1 196 ? 28.696 -52.320 -0.411 1.00 57.28 196 LEU A O 1
ATOM 1588 N N . LEU A 1 197 ? 29.485 -50.804 -1.829 1.00 55.56 197 LEU A N 1
ATOM 1589 C CA . LEU A 1 197 ? 30.200 -50.091 -0.773 1.00 55.56 197 LEU A CA 1
ATOM 1590 C C . LEU A 1 197 ? 29.206 -49.156 -0.077 1.00 55.56 197 LEU A C 1
ATOM 1592 O O . LEU A 1 197 ? 28.358 -48.564 -0.747 1.00 55.56 197 LEU A O 1
ATOM 1596 N N . GLY A 1 198 ? 29.315 -49.032 1.252 1.00 57.47 198 GLY A N 1
ATOM 1597 C CA . GLY A 1 198 ? 28.438 -48.295 2.185 1.00 57.47 198 GLY A CA 1
ATOM 1598 C C . GLY A 1 198 ? 28.266 -46.790 1.931 1.00 57.47 198 GLY A C 1
ATOM 1599 O O . GLY A 1 198 ? 27.818 -46.054 2.805 1.00 57.47 198 GLY A O 1
ATOM 1600 N N . ARG A 1 199 ? 28.542 -46.340 0.708 1.00 61.25 199 ARG A N 1
ATOM 1601 C CA . ARG A 1 199 ? 28.437 -44.981 0.197 1.00 61.25 199 ARG A CA 1
ATOM 1602 C C . ARG A 1 199 ? 27.071 -44.360 0.466 1.00 61.25 199 ARG A C 1
ATOM 1604 O O . ARG A 1 199 ? 27.003 -43.160 0.652 1.00 61.25 199 ARG A O 1
ATOM 1611 N N . ARG A 1 200 ? 25.981 -45.143 0.519 1.00 61.34 200 ARG A N 1
ATOM 1612 C CA . ARG A 1 200 ? 24.639 -44.622 0.853 1.00 61.34 200 ARG A CA 1
ATOM 1613 C C . ARG A 1 200 ? 24.537 -44.179 2.320 1.00 61.34 200 ARG A C 1
ATOM 1615 O O . ARG A 1 200 ? 23.916 -43.155 2.577 1.00 61.34 200 ARG A O 1
ATOM 1622 N N . ALA A 1 201 ? 25.162 -44.904 3.250 1.00 64.50 201 ALA A N 1
ATOM 1623 C CA . ALA A 1 201 ? 25.185 -44.541 4.669 1.00 64.50 201 ALA A CA 1
ATOM 1624 C C . ALA A 1 201 ? 26.092 -43.322 4.923 1.00 64.50 201 ALA A C 1
ATOM 1626 O O . ALA A 1 201 ? 25.715 -42.421 5.667 1.00 64.50 201 ALA A O 1
ATOM 1627 N N . GLU A 1 202 ? 27.233 -43.243 4.232 1.00 66.44 202 GLU A N 1
ATOM 1628 C CA . GLU A 1 202 ? 28.115 -42.064 4.256 1.00 66.44 202 GLU A CA 1
ATOM 1629 C C . GLU A 1 202 ? 27.435 -40.830 3.642 1.00 66.44 202 GLU A C 1
ATOM 1631 O O . GLU A 1 202 ? 27.494 -39.742 4.210 1.00 66.44 202 GLU A O 1
ATOM 1636 N N . MET A 1 203 ? 26.720 -40.992 2.520 1.00 65.31 203 MET A N 1
ATOM 1637 C CA . MET A 1 203 ? 25.963 -39.899 1.899 1.00 65.31 203 MET A CA 1
ATOM 1638 C C . MET A 1 203 ? 24.840 -39.418 2.819 1.00 65.31 203 MET A C 1
ATOM 1640 O O . MET A 1 203 ? 24.653 -38.214 2.942 1.00 65.31 203 MET A O 1
ATOM 1644 N N . GLN A 1 204 ? 24.143 -40.332 3.512 1.00 66.94 204 GLN A N 1
ATOM 1645 C CA . GLN A 1 204 ? 23.079 -40.002 4.467 1.00 66.94 204 GLN A CA 1
ATOM 1646 C C . GLN A 1 204 ? 23.585 -39.138 5.634 1.00 66.94 204 GLN A C 1
ATOM 1648 O O . GLN A 1 204 ? 22.877 -38.227 6.059 1.00 66.94 204 GLN A O 1
ATOM 1653 N N . GLN A 1 205 ? 24.819 -39.353 6.104 1.00 69.62 205 GLN A N 1
ATOM 1654 C CA . GLN A 1 205 ? 25.449 -38.502 7.126 1.00 69.62 205 GLN A CA 1
ATOM 1655 C C . GLN A 1 205 ? 25.784 -37.082 6.625 1.00 69.62 205 GLN A C 1
ATOM 1657 O O . GLN A 1 205 ? 26.011 -36.181 7.434 1.00 69.62 205 GLN A O 1
ATOM 1662 N N . GLY A 1 206 ? 25.814 -36.856 5.308 1.00 67.00 206 GLY A N 1
ATOM 1663 C CA . GLY A 1 206 ? 26.078 -35.549 4.702 1.00 67.00 206 GLY A CA 1
ATOM 1664 C C . GLY A 1 206 ? 24.836 -34.684 4.451 1.00 67.00 206 GLY A C 1
ATOM 1665 O O . GLY A 1 206 ? 24.984 -33.476 4.295 1.00 67.00 206 GLY A O 1
ATOM 1666 N N . VAL A 1 207 ? 23.626 -35.262 4.425 1.00 64.75 207 VAL A N 1
ATOM 1667 C CA . VAL A 1 207 ? 22.404 -34.565 3.944 1.00 64.75 207 VAL A CA 1
ATOM 1668 C C . VAL A 1 207 ? 21.744 -33.672 5.007 1.00 64.75 207 VAL A C 1
ATOM 1670 O O . VAL A 1 207 ? 20.901 -32.847 4.678 1.00 64.75 207 VAL A O 1
ATOM 1673 N N . PHE A 1 208 ? 22.156 -33.774 6.274 1.00 59.41 208 PHE A N 1
ATOM 1674 C CA . PHE A 1 208 ? 21.633 -32.949 7.376 1.00 59.41 208 PHE A CA 1
ATOM 1675 C C . PHE A 1 208 ? 22.745 -32.252 8.158 1.00 59.41 208 PHE A C 1
ATOM 1677 O O . PHE A 1 208 ? 22.748 -32.223 9.387 1.00 59.41 208 PHE A O 1
ATOM 1684 N N . ARG A 1 209 ? 23.721 -31.694 7.441 1.00 67.00 209 ARG A N 1
ATOM 1685 C CA . ARG A 1 209 ? 24.664 -30.754 8.048 1.00 67.00 209 ARG A CA 1
ATOM 1686 C C . ARG A 1 209 ? 24.049 -29.351 8.026 1.00 67.00 209 ARG A C 1
ATOM 1688 O O . ARG A 1 209 ? 23.442 -28.993 7.016 1.00 67.00 209 ARG A O 1
ATOM 1695 N N . PRO A 1 210 ? 24.187 -28.551 9.097 1.00 72.81 210 PRO A N 1
ATOM 1696 C CA . PRO A 1 210 ? 23.872 -27.128 9.038 1.00 72.81 210 PRO A CA 1
ATOM 1697 C C . PRO A 1 210 ? 24.594 -26.517 7.831 1.00 72.81 210 PRO A C 1
ATOM 1699 O O . PRO A 1 210 ? 25.793 -26.729 7.667 1.00 72.81 210 PRO A O 1
ATOM 1702 N N . GLY A 1 211 ? 23.872 -25.813 6.953 1.00 66.06 211 GLY A N 1
ATOM 1703 C CA . GLY A 1 211 ? 24.390 -25.280 5.677 1.00 66.06 211 GLY A CA 1
ATOM 1704 C C . GLY A 1 211 ? 25.430 -24.159 5.809 1.00 66.06 211 GLY A C 1
ATOM 1705 O O . GLY A 1 211 ? 25.613 -23.370 4.890 1.00 66.06 211 GLY A O 1
ATOM 1706 N N . HIS A 1 212 ? 26.071 -24.055 6.966 1.00 70.50 212 HIS A N 1
ATOM 1707 C CA . HIS A 1 212 ? 27.092 -23.088 7.312 1.00 70.50 212 HIS A CA 1
ATOM 1708 C C . HIS A 1 212 ? 28.229 -23.847 7.992 1.00 70.50 212 HIS A C 1
ATOM 1710 O O . HIS A 1 212 ? 28.007 -24.606 8.936 1.00 70.50 212 HIS A O 1
ATOM 1716 N N . ASN A 1 213 ? 29.455 -23.650 7.509 1.00 59.31 213 ASN A N 1
ATOM 1717 C CA . ASN A 1 213 ? 30.634 -24.095 8.236 1.00 59.31 213 ASN A CA 1
ATOM 1718 C C . ASN A 1 213 ? 30.659 -23.304 9.544 1.00 59.31 213 ASN A C 1
ATOM 1720 O O . ASN A 1 213 ? 30.906 -22.098 9.520 1.00 59.31 213 ASN A O 1
ATOM 1724 N N . LEU A 1 214 ? 30.347 -23.951 10.669 1.00 66.81 214 LEU A N 1
ATOM 1725 C CA . LEU A 1 214 ? 30.613 -23.336 11.963 1.00 66.81 214 LEU A CA 1
ATOM 1726 C C . LEU A 1 214 ? 32.113 -23.004 12.005 1.00 66.81 214 LEU A C 1
ATOM 1728 O O . LEU A 1 214 ? 32.912 -23.835 11.553 1.00 66.81 214 LEU A O 1
ATOM 1732 N N . PRO A 1 215 ? 32.503 -21.821 12.510 1.00 70.94 215 PRO A N 1
ATOM 1733 C CA . PRO A 1 215 ? 33.902 -21.524 12.764 1.00 70.94 215 PRO A CA 1
ATOM 1734 C C . PRO A 1 215 ? 34.519 -22.683 13.548 1.00 70.94 215 PRO A C 1
ATOM 1736 O O . PRO A 1 215 ? 34.028 -23.056 14.611 1.00 70.94 215 PRO A O 1
ATOM 1739 N N . THR A 1 216 ? 35.558 -23.301 12.989 1.00 71.00 216 THR A N 1
ATOM 1740 C CA . THR A 1 216 ? 36.270 -24.405 13.650 1.00 71.00 216 THR A CA 1
ATOM 1741 C C . TH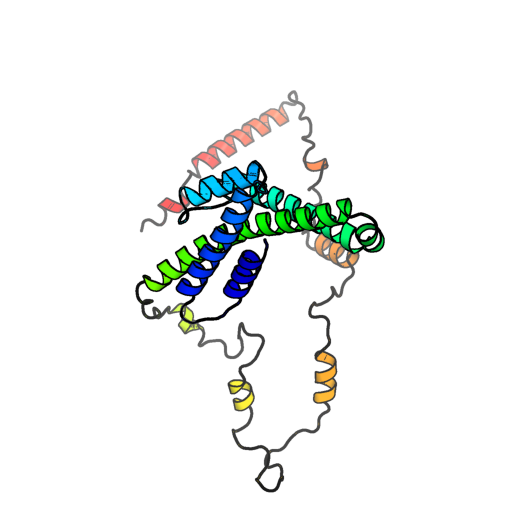R A 1 216 ? 37.131 -23.917 14.810 1.00 71.00 216 THR A C 1
ATOM 1743 O O . THR A 1 216 ? 37.653 -24.741 15.550 1.00 71.00 216 THR A O 1
ATOM 1746 N N . MET A 1 217 ? 37.278 -22.598 14.938 1.00 73.94 217 MET A N 1
ATOM 1747 C CA . MET A 1 217 ? 38.093 -21.894 15.920 1.00 73.94 217 MET A CA 1
ATOM 1748 C C . MET A 1 217 ? 37.179 -21.045 16.800 1.00 73.94 217 MET A C 1
ATOM 1750 O O . MET A 1 217 ? 36.136 -20.559 16.342 1.00 73.94 217 MET A O 1
ATOM 1754 N N . THR A 1 218 ? 37.551 -20.867 18.064 1.00 79.81 218 THR A N 1
ATOM 1755 C CA . THR A 1 218 ? 36.814 -19.976 18.967 1.00 79.81 218 THR A CA 1
ATOM 1756 C C . THR A 1 218 ? 36.998 -18.516 18.544 1.00 79.81 218 THR A C 1
ATOM 1758 O O . THR A 1 218 ? 37.905 -18.173 17.788 1.00 79.81 218 THR A O 1
ATOM 1761 N N . ILE A 1 219 ? 36.115 -17.630 19.014 1.00 76.25 219 ILE A N 1
ATOM 1762 C CA . ILE A 1 219 ? 36.193 -16.188 18.715 1.00 76.25 219 ILE A CA 1
ATOM 1763 C C . ILE A 1 219 ? 37.545 -15.617 19.157 1.00 76.25 219 ILE A C 1
ATOM 1765 O O . ILE A 1 219 ? 38.130 -14.811 18.443 1.00 76.25 219 ILE A O 1
ATOM 1769 N N . GLU A 1 220 ? 38.035 -16.069 20.311 1.00 82.06 220 GLU A N 1
ATOM 1770 C CA . GLU A 1 220 ? 39.333 -15.686 20.868 1.00 82.06 220 GLU A CA 1
ATOM 1771 C C . GLU A 1 220 ? 40.481 -16.143 19.959 1.00 82.06 220 GLU A C 1
ATOM 1773 O O . GLU A 1 220 ? 41.300 -15.327 19.550 1.00 82.06 220 GLU A O 1
ATOM 1778 N N . GLU A 1 221 ? 40.474 -17.410 19.536 1.00 84.69 221 GLU A N 1
ATOM 1779 C CA . GLU A 1 221 ? 41.489 -17.974 18.639 1.00 84.69 221 GLU A CA 1
ATOM 1780 C C . GLU A 1 221 ? 41.503 -17.276 17.270 1.00 84.69 221 GLU A C 1
ATOM 1782 O O . GLU A 1 221 ? 42.566 -16.992 16.723 1.00 84.69 221 GLU A O 1
ATOM 1787 N N . TYR A 1 222 ? 40.331 -16.921 16.737 1.00 81.38 222 TYR A N 1
ATOM 1788 C CA . TYR A 1 222 ? 40.229 -16.140 15.504 1.00 81.38 222 TYR A CA 1
ATOM 1789 C C . TYR A 1 222 ? 40.768 -14.710 15.668 1.00 81.38 222 TYR A C 1
ATOM 1791 O O . TYR A 1 222 ? 41.461 -14.212 14.781 1.00 81.38 222 TYR A O 1
ATOM 1799 N N . LEU A 1 223 ? 40.494 -14.052 16.800 1.00 81.38 223 LEU A N 1
ATOM 1800 C CA . LEU A 1 223 ? 41.027 -12.720 17.097 1.00 81.38 223 LEU A CA 1
ATOM 1801 C C . LEU A 1 223 ? 42.551 -12.734 17.240 1.00 81.38 223 LEU A C 1
ATOM 1803 O O . LEU A 1 223 ? 43.206 -11.804 16.775 1.00 81.38 223 LEU A O 1
ATOM 1807 N N . ASP A 1 224 ? 43.117 -13.776 17.839 1.00 84.44 224 ASP A N 1
ATOM 1808 C CA . ASP A 1 224 ? 44.567 -13.953 17.947 1.00 84.44 224 ASP A CA 1
ATOM 1809 C C . ASP A 1 224 ? 45.209 -14.192 16.573 1.00 84.44 224 ASP A C 1
ATOM 1811 O O . ASP A 1 224 ? 46.285 -13.665 16.276 1.00 84.44 224 ASP A O 1
ATOM 1815 N N . GLU A 1 225 ? 44.536 -14.945 15.701 1.00 81.69 225 GLU A N 1
ATOM 1816 C CA . GLU A 1 225 ? 44.958 -15.182 14.320 1.00 81.69 225 GLU A CA 1
ATOM 1817 C C . GLU A 1 225 ? 44.938 -13.881 13.494 1.00 81.69 225 GLU A C 1
ATOM 1819 O O . GLU A 1 225 ? 45.884 -13.602 12.754 1.00 81.69 225 GLU A O 1
ATOM 1824 N N . GLU A 1 226 ? 43.897 -13.054 13.639 1.00 82.94 226 GLU A N 1
ATOM 1825 C CA . GLU A 1 226 ? 43.792 -11.746 12.977 1.00 82.94 226 GLU A CA 1
ATOM 1826 C C . GLU A 1 226 ? 44.787 -10.721 13.557 1.00 82.94 226 GLU A C 1
ATOM 1828 O O . GLU A 1 226 ? 45.378 -9.959 12.788 1.00 82.94 226 GLU A O 1
ATOM 1833 N N . HIS A 1 227 ? 45.059 -10.731 14.873 1.00 79.19 227 HIS A N 1
ATOM 1834 C CA . HIS A 1 227 ? 46.126 -9.921 15.487 1.00 79.19 227 HIS A CA 1
ATOM 1835 C C . HIS A 1 227 ? 47.501 -10.322 14.949 1.00 79.19 227 HIS A C 1
ATOM 1837 O O . HIS A 1 227 ? 48.293 -9.463 14.565 1.00 79.19 227 HIS A O 1
ATOM 1843 N N . ARG A 1 228 ? 47.775 -11.629 14.849 1.00 81.75 228 ARG A N 1
ATOM 1844 C CA . ARG A 1 228 ? 49.018 -12.158 14.268 1.00 81.75 228 ARG A CA 1
ATOM 1845 C C . ARG A 1 228 ? 49.173 -11.764 12.798 1.00 81.75 228 ARG A C 1
ATOM 1847 O O . ARG A 1 228 ? 50.290 -11.536 12.341 1.00 81.75 228 ARG A O 1
ATOM 1854 N N . ARG A 1 229 ? 48.064 -11.682 12.058 1.00 78.94 229 ARG A N 1
ATOM 1855 C CA . ARG A 1 229 ? 48.018 -11.230 10.657 1.00 78.94 229 ARG A CA 1
ATOM 1856 C C . ARG A 1 229 ? 48.038 -9.706 10.505 1.00 78.94 229 ARG A C 1
ATOM 1858 O O . ARG A 1 229 ? 48.115 -9.232 9.377 1.00 78.94 229 ARG A O 1
ATOM 1865 N N . GLY A 1 230 ? 47.995 -8.950 11.604 1.00 77.25 230 GLY A N 1
ATOM 1866 C CA . GLY A 1 230 ? 48.011 -7.486 11.590 1.00 77.25 230 GLY A CA 1
ATOM 1867 C C . GLY A 1 230 ? 46.727 -6.851 11.045 1.00 77.25 230 GLY A C 1
ATOM 1868 O O . GLY A 1 230 ? 46.736 -5.680 10.681 1.00 77.25 230 GLY A O 1
ATOM 1869 N N . ASN A 1 231 ? 45.631 -7.611 10.978 1.00 70.88 231 ASN A N 1
ATOM 1870 C CA . ASN A 1 231 ? 44.331 -7.156 10.475 1.00 70.88 231 ASN A CA 1
ATOM 1871 C C . ASN A 1 231 ? 43.438 -6.546 11.568 1.00 70.88 231 ASN A C 1
ATOM 1873 O O . ASN A 1 231 ? 42.334 -6.081 11.277 1.00 70.88 231 ASN A O 1
ATOM 1877 N N . VAL A 1 232 ? 43.888 -6.537 12.825 1.00 75.56 232 VAL A N 1
ATOM 1878 C CA . VAL A 1 232 ? 43.168 -5.870 13.913 1.00 75.56 232 VAL A CA 1
ATOM 1879 C C . VAL A 1 232 ? 43.557 -4.396 13.955 1.00 75.56 232 VAL A C 1
ATOM 1881 O O . VAL A 1 232 ? 44.713 -4.035 14.159 1.00 75.56 232 VAL A O 1
ATOM 1884 N N . ILE A 1 233 ? 42.562 -3.531 13.760 1.00 64.31 233 ILE A N 1
ATOM 1885 C CA . ILE A 1 233 ? 42.716 -2.078 13.834 1.00 64.31 233 ILE A CA 1
ATOM 1886 C C . ILE A 1 233 ? 42.732 -1.676 15.313 1.00 64.31 233 ILE A C 1
ATOM 1888 O O . ILE A 1 233 ? 41.691 -1.453 15.923 1.00 64.31 233 ILE A O 1
ATOM 1892 N N . GLU A 1 234 ? 43.923 -1.557 15.894 1.00 66.50 234 GLU A N 1
ATOM 1893 C CA . GLU A 1 234 ? 44.122 -1.170 17.303 1.00 66.50 234 GLU A CA 1
ATOM 1894 C C . GLU A 1 234 ? 43.781 0.316 17.580 1.00 66.50 234 GLU A C 1
ATOM 1896 O O . GLU A 1 234 ? 43.669 0.757 18.722 1.00 66.50 234 GLU A O 1
ATOM 1901 N N . GLY A 1 235 ? 43.568 1.105 16.522 1.00 64.50 235 GLY A N 1
ATOM 1902 C CA . GLY A 1 235 ? 43.419 2.561 16.580 1.00 64.50 235 GLY A CA 1
ATOM 1903 C C . GLY A 1 235 ? 42.089 3.105 16.064 1.00 64.50 235 GLY A C 1
ATOM 1904 O O . GLY A 1 235 ? 42.084 4.215 15.540 1.00 64.50 235 GLY A O 1
ATOM 1905 N N . GLY A 1 236 ? 40.985 2.354 16.150 1.00 57.03 236 GLY A N 1
ATOM 1906 C CA . GLY A 1 236 ? 39.663 2.752 15.637 1.00 57.03 236 GLY A CA 1
ATOM 1907 C C . GLY A 1 236 ? 38.582 2.777 16.720 1.00 57.03 236 GLY A C 1
ATOM 1908 O O . GLY A 1 236 ? 37.779 1.856 16.810 1.00 57.03 236 GLY A O 1
ATOM 1909 N N . GLY A 1 237 ? 38.552 3.819 17.549 1.00 64.75 237 GLY A N 1
ATOM 1910 C CA . GLY A 1 237 ? 37.537 4.019 18.592 1.00 64.75 237 GLY A CA 1
ATOM 1911 C C . GLY A 1 237 ? 37.497 5.476 19.057 1.00 64.75 237 GLY A C 1
ATOM 1912 O O . GLY A 1 237 ? 38.100 6.336 18.422 1.00 64.75 237 GLY A O 1
ATOM 1913 N N . GLU A 1 238 ? 36.842 5.784 20.181 1.00 58.50 238 GLU A N 1
ATOM 1914 C CA . GLU A 1 238 ? 36.776 7.158 20.733 1.00 58.50 238 GLU A CA 1
ATOM 1915 C C . GLU A 1 238 ? 38.162 7.814 20.910 1.00 58.50 238 GLU A C 1
ATOM 1917 O O . GLU A 1 238 ? 38.296 9.029 20.783 1.00 58.50 238 GLU A O 1
ATOM 1922 N N . LYS A 1 239 ? 39.218 7.007 21.099 1.00 56.78 239 LYS A N 1
ATOM 1923 C CA . LYS A 1 239 ? 40.618 7.461 21.157 1.00 56.78 239 LYS A CA 1
ATOM 1924 C C . LYS A 1 239 ? 41.125 8.095 19.855 1.00 56.78 239 LYS A C 1
ATOM 1926 O O . LYS A 1 239 ? 41.962 8.985 19.914 1.00 56.78 239 LYS A O 1
ATOM 1931 N N . SER A 1 240 ? 40.610 7.690 18.698 1.00 58.78 240 SER A N 1
ATOM 1932 C CA . SER A 1 240 ? 40.988 8.223 17.378 1.00 58.78 240 SER A CA 1
ATOM 1933 C C . SER A 1 240 ? 40.370 9.598 17.099 1.00 58.78 240 SER A C 1
ATOM 1935 O O . SER A 1 240 ? 40.812 10.304 16.197 1.00 58.78 240 SER A O 1
ATOM 1937 N N . GLY A 1 241 ? 39.337 9.976 17.862 1.00 59.34 241 GLY A N 1
ATOM 1938 C CA . GLY A 1 241 ? 38.721 11.305 17.822 1.00 59.34 241 GLY A CA 1
ATOM 1939 C C . GLY A 1 241 ? 39.430 12.337 18.704 1.00 59.34 241 GLY A C 1
ATOM 1940 O O . GLY A 1 241 ? 39.177 13.534 18.565 1.00 59.34 241 GLY A O 1
ATOM 1941 N N . ILE A 1 242 ? 40.332 11.897 19.587 1.00 62.47 242 ILE A N 1
ATOM 1942 C CA . ILE A 1 242 ? 41.141 12.779 20.428 1.00 62.47 242 ILE A CA 1
ATOM 1943 C C . ILE A 1 242 ? 42.288 13.294 19.562 1.00 62.47 242 ILE A C 1
ATOM 1945 O O . ILE A 1 242 ? 43.317 12.640 19.414 1.00 62.47 242 ILE A O 1
ATOM 1949 N N . LYS A 1 243 ? 42.104 14.473 18.963 1.00 60.47 243 LYS A N 1
ATOM 1950 C CA . LYS A 1 243 ? 43.222 15.209 18.369 1.00 60.47 243 LYS A CA 1
ATOM 1951 C C . LYS A 1 243 ? 44.181 15.570 19.512 1.00 60.47 243 LYS A C 1
ATOM 1953 O O . LYS A 1 243 ? 43.737 16.262 20.432 1.00 60.47 243 LYS A O 1
ATOM 1958 N N . PRO A 1 244 ? 45.444 15.108 19.505 1.00 66.44 244 PRO A N 1
ATOM 1959 C CA . PRO A 1 244 ? 46.420 15.596 20.467 1.00 66.44 244 PRO A CA 1
ATOM 1960 C C . PRO A 1 244 ? 46.504 17.118 20.320 1.00 66.44 244 PRO A C 1
ATOM 1962 O O . PRO A 1 244 ? 46.609 17.613 19.198 1.00 66.44 244 PRO A O 1
ATOM 1965 N N . GLN A 1 245 ? 46.392 17.857 21.427 1.00 64.56 245 GLN A N 1
ATOM 1966 C CA . GLN A 1 245 ? 46.683 19.290 21.421 1.00 64.56 245 GLN A CA 1
ATOM 1967 C C . GLN A 1 245 ? 48.167 19.441 21.102 1.00 64.56 245 GLN A C 1
ATOM 1969 O O . GLN A 1 245 ? 49.020 19.043 21.893 1.00 64.56 245 GLN A O 1
ATOM 1974 N N . VAL A 1 246 ? 48.448 19.922 19.897 1.00 62.00 246 VAL A N 1
ATOM 1975 C CA . VAL A 1 246 ? 49.790 20.290 19.469 1.00 62.00 246 VAL A CA 1
ATOM 1976 C C . VAL A 1 246 ? 50.095 21.643 20.100 1.00 62.00 246 VAL A C 1
ATOM 1978 O O . VAL A 1 246 ? 49.280 22.557 20.003 1.00 62.00 246 VAL A O 1
ATOM 1981 N N . ASP A 1 247 ? 51.223 21.736 20.797 1.00 70.31 247 ASP A N 1
ATOM 1982 C CA . ASP A 1 247 ? 51.709 22.989 21.365 1.00 70.31 247 ASP A CA 1
ATOM 1983 C C . ASP A 1 247 ? 52.233 23.870 20.220 1.00 70.31 247 ASP A C 1
ATOM 1985 O O . ASP A 1 247 ? 53.245 23.544 19.597 1.00 70.31 247 ASP A O 1
ATOM 1989 N N . GLU A 1 248 ? 51.498 24.935 19.886 1.00 59.25 248 GLU A N 1
ATOM 1990 C CA . GLU A 1 248 ? 51.803 25.833 18.758 1.00 59.25 248 GLU A CA 1
ATOM 1991 C C . GLU A 1 248 ? 53.115 26.620 18.962 1.00 59.25 248 GLU A C 1
ATOM 1993 O O . GLU A 1 248 ? 53.654 27.170 18.001 1.00 59.25 248 GLU A O 1
ATOM 1998 N N . ASP A 1 249 ? 53.663 26.626 20.185 1.00 67.62 249 ASP A N 1
ATOM 1999 C CA . ASP A 1 249 ? 54.909 27.314 20.537 1.00 67.62 249 ASP A CA 1
ATOM 2000 C C . ASP A 1 249 ? 56.181 26.453 20.320 1.00 67.62 249 ASP A C 1
ATOM 2002 O O . ASP A 1 249 ? 57.301 26.961 20.447 1.00 67.62 249 ASP A O 1
ATOM 2006 N N . ASP A 1 250 ? 56.064 25.166 19.948 1.00 76.31 250 ASP A N 1
ATOM 2007 C CA . ASP A 1 250 ? 57.225 24.337 19.574 1.00 76.31 250 ASP A CA 1
ATOM 2008 C C . ASP A 1 250 ? 57.619 24.570 18.106 1.00 76.31 250 ASP A C 1
ATOM 2010 O O . ASP A 1 250 ? 57.019 24.037 17.164 1.00 76.31 250 ASP A O 1
ATOM 2014 N N . HIS A 1 251 ? 58.692 25.342 17.912 1.00 74.50 251 HIS A N 1
ATOM 2015 C CA . HIS A 1 251 ? 59.259 25.666 16.600 1.00 74.50 251 HIS A CA 1
ATOM 2016 C C . HIS A 1 251 ? 59.489 24.442 15.694 1.00 74.50 251 HIS A C 1
ATOM 2018 O O . HIS A 1 251 ? 59.332 24.549 14.478 1.00 74.50 251 HIS A O 1
ATOM 2024 N N . ASN A 1 252 ? 59.808 23.267 16.250 1.00 77.62 252 ASN A N 1
ATOM 2025 C CA . ASN A 1 252 ? 60.049 22.071 15.438 1.00 77.62 252 ASN A CA 1
ATOM 2026 C C . ASN A 1 252 ? 58.765 21.499 14.826 1.00 77.62 252 ASN A C 1
ATOM 2028 O O . ASN A 1 252 ? 58.820 20.856 13.775 1.00 77.62 252 ASN A O 1
ATOM 2032 N N . ILE A 1 253 ? 57.621 21.679 15.491 1.00 74.69 253 ILE A N 1
ATOM 2033 C CA . ILE A 1 253 ? 56.337 21.161 15.017 1.00 74.69 253 ILE A CA 1
ATOM 2034 C C . ILE A 1 253 ? 55.776 22.084 13.933 1.00 74.69 253 ILE A C 1
ATOM 2036 O O . ILE A 1 253 ? 55.365 21.602 12.875 1.00 74.69 253 ILE A O 1
ATOM 2040 N N . ALA A 1 254 ? 55.874 23.400 14.135 1.00 75.94 254 ALA A N 1
ATOM 2041 C CA . ALA A 1 254 ? 55.497 24.398 13.135 1.00 75.94 254 ALA A CA 1
ATOM 2042 C C . ALA A 1 254 ? 56.272 24.227 11.809 1.00 75.94 254 ALA A C 1
ATOM 2044 O O . ALA A 1 254 ? 55.691 24.295 10.718 1.00 75.94 254 ALA A O 1
ATOM 2045 N N . ASP A 1 255 ? 57.573 23.925 11.883 1.00 83.19 255 ASP A N 1
ATOM 2046 C CA . ASP A 1 255 ? 58.399 23.654 10.700 1.00 83.19 255 ASP A CA 1
ATOM 2047 C C . ASP A 1 255 ? 57.952 22.383 9.956 1.00 83.19 255 ASP A C 1
ATOM 2049 O O . ASP A 1 255 ? 57.889 22.362 8.721 1.00 83.19 255 ASP A O 1
ATOM 2053 N N . GLN A 1 256 ? 57.580 21.323 10.683 1.00 83.00 256 GLN A N 1
ATOM 2054 C CA . GLN A 1 256 ? 57.087 20.075 10.088 1.00 83.00 256 GLN A CA 1
ATOM 2055 C C . GLN A 1 256 ? 55.738 20.254 9.395 1.00 83.00 256 GLN A C 1
ATOM 2057 O O . GLN A 1 256 ? 55.537 19.724 8.299 1.00 83.00 256 GLN A O 1
ATOM 2062 N N . GLU A 1 257 ? 54.823 21.012 9.997 1.00 82.62 257 GLU A N 1
ATOM 2063 C CA . GLU A 1 257 ? 53.536 21.330 9.379 1.00 82.62 257 GLU A CA 1
ATOM 2064 C C . GLU A 1 257 ? 53.720 22.149 8.103 1.00 82.62 257 GLU A C 1
ATOM 2066 O O . GLU A 1 257 ? 53.109 21.843 7.076 1.00 82.62 257 GLU A O 1
ATOM 2071 N N . THR A 1 258 ? 54.641 23.114 8.128 1.00 82.94 258 THR A N 1
ATOM 2072 C CA . THR A 1 258 ? 54.980 23.929 6.957 1.00 82.94 258 THR A CA 1
ATOM 2073 C C . THR A 1 258 ? 55.562 23.075 5.825 1.00 82.94 258 THR A C 1
ATOM 2075 O O . THR A 1 258 ? 55.161 23.215 4.668 1.00 82.94 258 THR A O 1
ATOM 2078 N N . MET A 1 259 ? 56.472 22.146 6.133 1.00 85.69 259 MET A N 1
ATOM 2079 C CA . MET A 1 259 ? 57.027 21.215 5.140 1.00 85.69 259 MET A CA 1
ATOM 2080 C C . MET A 1 259 ? 55.967 20.244 4.603 1.00 85.69 259 MET A C 1
ATOM 2082 O O . MET A 1 259 ? 55.934 19.962 3.407 1.00 85.69 259 MET A O 1
ATOM 2086 N N . LYS A 1 260 ? 55.057 19.764 5.457 1.00 87.69 260 LYS A N 1
ATOM 2087 C CA . LYS A 1 260 ? 53.952 18.886 5.054 1.00 87.69 260 LYS A CA 1
ATOM 2088 C C . LYS A 1 260 ? 52.961 19.597 4.133 1.00 87.69 260 LYS A C 1
ATOM 2090 O O . LYS A 1 260 ? 52.509 18.985 3.168 1.00 87.69 260 LYS A O 1
ATOM 2095 N N . ALA A 1 261 ? 52.654 20.866 4.403 1.00 87.94 261 ALA A N 1
ATOM 2096 C CA . ALA A 1 261 ? 51.810 21.691 3.543 1.00 87.94 261 ALA A CA 1
ATOM 2097 C C . ALA A 1 261 ? 52.448 21.889 2.161 1.00 87.94 261 ALA A C 1
ATOM 2099 O O . ALA A 1 261 ? 51.796 21.640 1.153 1.00 87.94 261 ALA A O 1
ATOM 2100 N N . ARG A 1 262 ? 53.750 22.205 2.106 1.00 91.06 262 ARG A N 1
ATOM 2101 C CA . ARG A 1 262 ? 54.488 22.312 0.833 1.00 91.06 262 ARG A CA 1
ATOM 2102 C C . ARG A 1 262 ? 54.470 21.010 0.036 1.00 91.06 262 ARG A C 1
ATOM 2104 O O . ARG A 1 262 ? 54.138 21.022 -1.142 1.00 91.06 262 ARG A O 1
ATOM 2111 N N . ASN A 1 263 ? 54.751 19.881 0.685 1.00 89.94 263 ASN A N 1
ATOM 2112 C CA . ASN A 1 263 ? 54.713 18.572 0.029 1.00 89.94 263 ASN A CA 1
ATOM 2113 C C . ASN A 1 263 ? 53.305 18.225 -0.482 1.00 89.94 263 ASN A C 1
ATOM 2115 O O . ASN A 1 263 ? 53.152 17.531 -1.486 1.00 89.94 263 ASN A O 1
ATOM 2119 N N . TRP A 1 264 ? 52.266 18.679 0.222 1.00 86.81 264 TRP A N 1
ATOM 2120 C CA . TRP A 1 264 ? 50.881 18.479 -0.187 1.00 86.81 264 TRP A CA 1
ATOM 2121 C C . TRP A 1 264 ? 50.504 19.327 -1.403 1.00 86.81 264 TRP A C 1
ATOM 2123 O O . TRP A 1 264 ? 49.811 18.836 -2.301 1.00 86.81 264 TRP A O 1
ATOM 2133 N N . ASP A 1 265 ? 50.994 20.562 -1.459 1.00 89.06 265 ASP A N 1
ATOM 2134 C CA . ASP A 1 265 ? 50.828 21.438 -2.616 1.00 89.06 265 ASP A CA 1
ATOM 2135 C C . ASP A 1 265 ? 51.546 20.854 -3.842 1.00 89.06 265 ASP A C 1
ATOM 2137 O O . ASP A 1 265 ? 50.914 20.682 -4.885 1.00 89.06 265 ASP A O 1
ATOM 2141 N N . GLU A 1 266 ? 52.803 20.412 -3.697 1.00 91.31 266 GLU A N 1
ATOM 2142 C CA . GLU A 1 266 ? 53.556 19.727 -4.763 1.00 91.31 266 GLU A CA 1
ATOM 2143 C C . GLU A 1 266 ? 52.843 18.458 -5.253 1.00 91.31 266 GLU A C 1
ATOM 2145 O O . GLU A 1 266 ? 52.739 18.210 -6.456 1.00 91.31 266 GLU A O 1
ATOM 2150 N N . TYR A 1 267 ? 52.302 17.651 -4.334 1.00 87.94 267 TYR A N 1
ATOM 2151 C CA . TYR A 1 267 ? 51.539 16.455 -4.688 1.00 87.94 267 TYR A CA 1
ATOM 2152 C C . TYR A 1 267 ? 50.255 16.800 -5.450 1.00 87.94 267 TYR A C 1
ATOM 2154 O O . TYR A 1 267 ? 49.923 16.135 -6.433 1.00 87.94 267 TYR A O 1
ATOM 2162 N N . THR A 1 268 ? 49.529 17.829 -5.012 1.00 87.06 268 THR A N 1
ATOM 2163 C CA . THR A 1 268 ? 48.281 18.263 -5.652 1.00 87.06 268 THR A CA 1
ATOM 2164 C C . THR A 1 268 ? 48.543 18.818 -7.052 1.00 87.06 268 THR A C 1
ATOM 2166 O O . THR A 1 268 ? 47.772 18.543 -7.973 1.00 87.06 268 THR A O 1
ATOM 2169 N N . GLU A 1 269 ? 49.649 19.540 -7.237 1.00 86.31 269 GLU A N 1
ATOM 2170 C CA . GLU A 1 269 ? 50.079 20.067 -8.533 1.00 86.31 269 GLU A CA 1
ATOM 2171 C C . GLU A 1 269 ? 50.552 18.951 -9.482 1.00 86.31 269 GLU A C 1
ATOM 2173 O O . GLU A 1 269 ? 50.180 18.939 -10.657 1.00 86.31 269 GLU A O 1
ATOM 2178 N N . ALA A 1 270 ? 51.275 17.950 -8.968 1.00 86.94 270 ALA A N 1
ATOM 2179 C CA . ALA A 1 270 ? 51.700 16.778 -9.736 1.00 86.94 270 ALA A CA 1
ATOM 2180 C C . ALA A 1 270 ? 50.542 15.828 -10.109 1.00 86.94 270 ALA A C 1
ATOM 2182 O O . ALA A 1 270 ? 50.655 15.071 -11.077 1.00 86.94 270 ALA A O 1
ATOM 2183 N N . ASN A 1 271 ? 49.426 15.857 -9.368 1.00 86.94 271 ASN A N 1
ATOM 2184 C CA . ASN A 1 271 ? 48.268 14.976 -9.562 1.00 86.94 271 ASN A CA 1
ATOM 2185 C C . ASN A 1 271 ? 46.990 15.780 -9.873 1.00 86.94 271 ASN A C 1
ATOM 2187 O O . ASN A 1 271 ? 46.056 15.815 -9.061 1.00 86.94 271 ASN A O 1
ATOM 2191 N N . PRO A 1 272 ? 46.895 16.409 -11.060 1.00 83.50 272 PRO A N 1
ATOM 2192 C CA . PRO A 1 272 ? 45.727 17.194 -11.423 1.00 83.50 272 PRO A CA 1
ATOM 2193 C C . PRO A 1 272 ? 44.469 16.319 -11.486 1.00 83.50 272 PRO A C 1
ATOM 2195 O O . PRO A 1 272 ? 44.463 15.199 -12.011 1.00 83.50 272 PRO A O 1
ATOM 2198 N N . LYS A 1 273 ? 43.356 16.851 -10.971 1.00 79.06 273 LYS A N 1
ATOM 2199 C CA . LYS A 1 273 ? 42.060 16.162 -10.995 1.00 79.06 273 LYS A CA 1
ATOM 2200 C C . LYS A 1 273 ? 41.683 15.797 -12.432 1.00 79.06 273 LYS A C 1
ATOM 2202 O O . LYS A 1 273 ? 41.598 16.658 -13.300 1.00 79.06 273 LYS A O 1
ATOM 2207 N N . GLY A 1 274 ? 41.419 14.513 -12.667 1.00 73.56 274 GLY A N 1
ATOM 2208 C CA . GLY A 1 274 ? 41.043 14.001 -13.987 1.00 73.56 274 GLY A CA 1
ATOM 2209 C C . GLY A 1 274 ? 42.198 13.460 -14.835 1.00 73.56 274 GLY A C 1
ATOM 2210 O O . GLY A 1 274 ? 41.921 12.981 -15.933 1.00 73.56 274 GLY A O 1
ATOM 2211 N N . ALA A 1 275 ? 43.441 13.437 -14.330 1.00 74.19 275 ALA A N 1
ATOM 2212 C CA . ALA A 1 275 ? 44.599 12.855 -15.028 1.00 74.19 275 ALA A CA 1
ATOM 2213 C C . ALA A 1 275 ? 44.370 11.410 -15.528 1.00 74.19 275 ALA A C 1
ATOM 2215 O O . ALA A 1 275 ? 44.858 11.031 -16.589 1.00 74.19 275 ALA A O 1
ATOM 2216 N N . GLY A 1 276 ? 43.572 10.604 -14.816 1.00 69.38 276 GLY A N 1
ATOM 2217 C CA . GLY A 1 276 ? 43.224 9.241 -15.244 1.00 69.38 276 GLY A CA 1
ATOM 2218 C C . GLY A 1 276 ? 42.226 9.161 -16.410 1.00 69.38 276 GLY A C 1
ATOM 2219 O O . GLY A 1 276 ? 42.203 8.166 -17.126 1.00 69.38 276 GLY A O 1
ATOM 2220 N N . ASN A 1 277 ? 41.412 10.199 -16.632 1.00 68.44 277 ASN A N 1
ATOM 2221 C CA . ASN A 1 277 ? 40.398 10.225 -17.695 1.00 68.44 277 ASN A CA 1
ATOM 2222 C C . ASN A 1 277 ? 40.929 10.843 -19.004 1.00 68.44 277 ASN A C 1
ATOM 2224 O O . ASN A 1 277 ? 40.332 10.678 -20.065 1.00 68.44 277 ASN A O 1
ATOM 2228 N N . THR A 1 278 ? 42.053 11.562 -18.944 1.00 64.31 278 THR A N 1
ATOM 2229 C CA . THR A 1 278 ? 42.716 12.155 -20.115 1.00 64.31 278 THR A CA 1
ATOM 2230 C C . THR A 1 278 ? 43.740 11.220 -20.759 1.00 64.31 278 THR A C 1
ATOM 2232 O O . THR A 1 278 ? 44.028 11.383 -21.941 1.00 64.31 278 THR A O 1
ATOM 2235 N N . LEU A 1 279 ? 44.242 10.217 -20.028 1.00 59.22 279 LEU A N 1
ATOM 2236 C CA . LEU A 1 279 ? 45.277 9.288 -20.504 1.00 59.22 279 LEU A CA 1
ATOM 2237 C C . LEU A 1 279 ? 44.751 8.185 -21.450 1.00 59.22 279 LEU A C 1
ATOM 2239 O O . LEU A 1 279 ? 45.532 7.594 -22.184 1.00 59.22 279 LEU A O 1
ATOM 2243 N N . ASN A 1 280 ? 43.433 7.942 -21.473 1.00 58.66 280 ASN A N 1
ATOM 2244 C CA . ASN A 1 280 ? 42.764 6.949 -22.335 1.00 58.66 280 ASN A CA 1
ATOM 2245 C C . ASN A 1 280 ? 42.097 7.563 -23.585 1.00 58.66 280 ASN A C 1
ATOM 2247 O O . ASN A 1 280 ? 41.219 6.953 -24.193 1.00 58.66 280 ASN A O 1
ATOM 2251 N N . ARG A 1 281 ? 42.498 8.777 -23.983 1.00 56.94 281 ARG A N 1
ATOM 2252 C CA . ARG A 1 281 ? 42.197 9.329 -25.313 1.00 56.94 281 ARG A CA 1
ATOM 2253 C C . ARG A 1 281 ? 43.333 8.974 -26.277 1.00 56.94 281 ARG A C 1
ATOM 2255 O O . ARG A 1 281 ? 44.141 9.828 -26.630 1.00 56.94 281 ARG A O 1
ATOM 2262 N N . GLY A 1 282 ? 43.380 7.698 -26.650 1.00 56.56 282 GLY A N 1
ATOM 2263 C CA . GLY A 1 282 ? 44.139 7.144 -27.771 1.00 56.56 282 GLY A CA 1
ATOM 2264 C C . GLY A 1 282 ? 43.210 6.291 -28.613 1.00 56.56 282 GLY A C 1
ATOM 2265 O O . GLY A 1 282 ? 42.535 5.432 -28.005 1.00 56.56 282 GLY A O 1
#

Foldseek 3Di:
DCPLLVVLVVLCPDDDPPNLVSLVSSLVSLLVLVVVCVVVVLADPVLVVLNVVCVVPVLPRAQADPPDPVSNVVSVVVLVVLLVVLVVLLVVCVVVVVVCVVDVVSVVVNVSSVSVNSSSVSSVSSNVSSVVSVVVVCVVVPDDDPDPDVDVVVVVVVPCPPDDPDPDDPPVRVCVVDDDDDQADPVRDGPDDDDPDPVVVVVVVVPPDDPDDDPPDDPVRVVVVCVVVVVDDPQDDPNVVDDPPDDPPPPVVVVVVVVVVVVVVVVCVVDDPCPVVVVPPD

InterPro domains:
  IPR007304 TAP46-like protein [PF04177] (1-272)
  IPR007304 TAP46-like protein [PTHR10933] (1-282)
  IPR038511 TAP42/TAP46-like superfamily [G3DSA:1.25.40.540] (1-145)

Radius of gyration: 33.51 Å; chains: 1; bounding box: 80×87×57 Å

Secondary structure (DSSP, 8-state):
--HHHHHHHHHHH---S-HHHHHHHHHHHHHHHHHHHHHTT-S-HHHHHHHHHHHH-TTS--SS-TT-HHHHHHHHHHHHHHHHHHHHHHHHHHHTHHHHHH-HHHHHHHHHHHHHHHHHHHHHHHHHHHHHHHHHHHHHTSPPPPPPP--HHHHGGGG-TT--SSSSPPHHHHTTSS-SS-SB-TTS-B-S-----THHHHHHHHTTS-SS---SS-HHHHHHHHHHTT-S-TT-SGGGG------TT-HHHHHHHHHHHHHHHHHHHHS-TTHHHHTT--

pLDDT: mean 81.49, std 14.87, range [46.81, 98.31]

Sequence (282 aa):
MTLEYHLAELLQRVSTPDREAVLKRALEEYEKYLMRLDEYLLLSGGDKKLFEQYMANPTSFTLAPANDAAARREIKVTRFREEKELKQKLEYFSQNEARLQSDDYDTRSLYLAELQLYTHQTFQALDLLIQELSIVSAMRNAPPRPPPSDDPRQRSNIGGLNYSDRLDPSMSQLLRGGRGGPILNSKGKPMQPFTLLGRRAEMQQGVFRPGHNLPTMTIEEYLDEEHRRGNVIEGGGEKSGIKPQVDEDDHNIADQETMKARNWDEYTEANPKGAGNTLNRG

Organism: Penicillium freii (NCBI:txid48697)